Protein AF-A0A822DHU9-F1 (afdb_monomer)

pLDDT: mean 87.73, std 12.4, range [38.94, 98.44]

Foldseek 3Di:
DQCVQQVDWPQKDFQDWPPHGCPVPDPVVVVVSQVVCVVVVHIDTDIDRNVVVVVCVVVVHDDDCVPDDGGDGDPDDPPVVVDDDALDKFKWKFAADPPDPDSQWDWDADPPQAFIFTGGGHPPHSRNVTPHDGQKTFQDKPNHGGRGPGNVVVVVSRVVCVVVRIIITITHHPVNVCVCVVVVHDPDPVSSVVVVVVVVVVVVVVVVVVD

Sequence (211 aa):
SPAAAGGLKFHDIILAVNSQDVTANDYNEVKWALKAAQENNNVELLVIDKRYYDYLIEKHVLFDSTFAKTIDTPQRMPRDYKSFPKHTPRTCEIQLSSTDQSLGFDITHGDNNVGVWIQEVQPNTPASGTLLRKCDRILEINDDFVDDEPIETIKQKLKAAKSNRYLKLYVVDTAMYRYFKKNKILLKRTNIEECSFMKQKQESSKQNEEE

Radius of gyration: 19.88 Å; Cα contacts (8 Å, |Δi|>4): 292; chains: 1; bounding box: 41×55×46 Å

Secondary structure (DSSP, 8-state):
-HHHHTT--TTEEEEEETTEE-TT--HHHHHHHHHHHHHTT---EEEEEHHHHHHHHHTTPPP-GGGPPP-PPPSS--GGGT---TT--EEEEEEPPTT--S-SEEEEE-GGGBSEEEEEE-TTSTGGGSS--TTEEEEEETTEE-TTSBHHHHHHHHHHHHHTTEEEEEEEEHHHHHHHHHTT----HHHHHHHHHHHHHHHHHHHTT--

Mean predicted aligned error: 7.61 Å

Nearest PDB structures (foldseek):
  1g9o-assembly1_A  TM=8.876E-01  e=7.505E-07  Homo sapiens
  4f8k-assembly2_B  TM=8.986E-01  e=3.784E-06  Mus musculus
  2m0t-assembly1_A  TM=8.341E-01  e=1.337E-06  Homo sapiens
  4q2p-assembly1_A  TM=8.769E-01  e=3.182E-06  Homo sapiens
  1m5z-assembly1_A  TM=8.560E-01  e=1.202E-05  Rattus norvegicus

Solvent-accessible surface area (backbone atoms only — not comparable to full-atom values): 12254 Å² total; per-residue (Å²): 93,65,58,57,63,42,64,6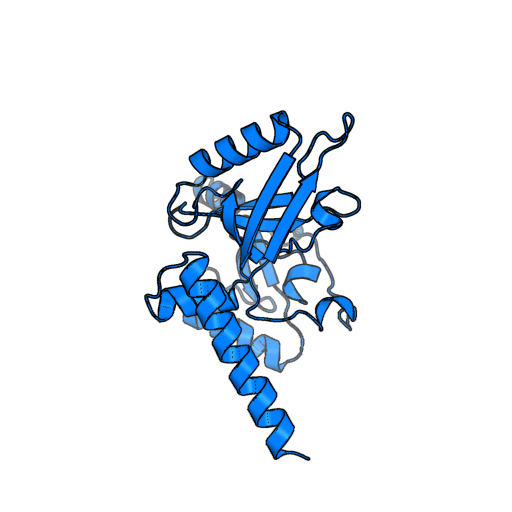3,58,88,63,49,41,65,43,20,54,70,87,40,77,39,72,87,53,53,75,66,56,50,52,48,53,54,51,57,29,52,75,70,77,53,79,48,71,45,68,40,52,44,71,61,48,53,51,32,61,77,68,72,52,80,89,64,73,87,76,59,83,87,60,82,52,69,98,65,76,60,71,82,70,71,75,66,83,77,64,55,74,45,76,26,70,32,68,53,57,100,82,59,89,67,72,27,62,44,74,38,68,33,76,95,44,32,11,40,29,30,63,39,59,38,80,98,28,56,32,50,77,38,79,62,48,62,52,22,34,44,36,22,54,70,85,39,79,36,49,82,36,45,42,69,60,53,50,50,53,53,52,52,26,57,74,69,34,43,42,39,36,37,30,33,42,56,70,38,51,49,50,32,60,75,70,72,45,70,88,45,68,69,57,50,51,53,53,41,53,54,50,54,55,55,53,59,54,54,58,68,73,76,113

Structure (mmCIF, N/CA/C/O backbone):
data_AF-A0A822DHU9-F1
#
_entry.id   AF-A0A822DHU9-F1
#
loop_
_atom_site.group_PDB
_atom_site.id
_atom_site.type_symbol
_atom_site.label_atom_id
_atom_site.label_alt_id
_atom_site.label_comp_id
_atom_site.label_asym_id
_atom_site.label_entity_id
_atom_site.label_seq_id
_atom_site.pdbx_PDB_ins_code
_atom_site.Cartn_x
_atom_site.Cartn_y
_atom_site.Cartn_z
_atom_site.occupancy
_atom_site.B_iso_or_equiv
_atom_site.auth_seq_id
_atom_site.auth_comp_id
_atom_site.auth_asym_id
_atom_site.auth_atom_id
_atom_site.pdbx_PDB_model_num
ATOM 1 N N . SER A 1 1 ? 9.060 -7.340 3.223 1.00 77.62 1 SER A N 1
ATOM 2 C CA . SER A 1 1 ? 9.644 -8.062 2.068 1.00 77.62 1 SER A CA 1
ATOM 3 C C . SER A 1 1 ? 10.812 -7.251 1.518 1.00 77.62 1 SER A C 1
ATOM 5 O O . SER A 1 1 ? 10.889 -6.078 1.874 1.00 77.62 1 SER A O 1
ATOM 7 N N . PRO A 1 2 ? 11.684 -7.818 0.663 1.00 86.00 2 PRO A N 1
ATOM 8 C CA . PRO A 1 2 ? 12.755 -7.057 0.010 1.00 86.00 2 PRO A CA 1
ATOM 9 C C . PRO A 1 2 ? 12.239 -5.809 -0.718 1.00 86.00 2 PRO A C 1
ATOM 11 O O . PRO A 1 2 ? 12.733 -4.723 -0.463 1.00 86.00 2 PRO A O 1
ATOM 14 N N . ALA A 1 3 ? 11.148 -5.925 -1.486 1.00 87.06 3 ALA A N 1
ATOM 15 C CA . ALA A 1 3 ? 10.521 -4.782 -2.161 1.00 87.06 3 ALA A CA 1
ATOM 16 C C . ALA A 1 3 ? 10.118 -3.648 -1.197 1.00 87.06 3 ALA A C 1
ATOM 18 O O . ALA A 1 3 ? 10.397 -2.483 -1.456 1.00 87.06 3 ALA A O 1
ATOM 19 N N . ALA A 1 4 ? 9.508 -3.982 -0.052 1.00 80.25 4 ALA A N 1
ATOM 20 C CA . ALA A 1 4 ? 9.144 -2.975 0.945 1.00 80.25 4 ALA A CA 1
ATOM 21 C C . ALA A 1 4 ? 10.378 -2.305 1.576 1.00 80.25 4 ALA A C 1
ATOM 23 O O . ALA A 1 4 ? 10.351 -1.099 1.797 1.00 80.25 4 ALA A O 1
ATOM 24 N N . ALA A 1 5 ? 11.448 -3.067 1.838 1.00 83.56 5 ALA A N 1
ATOM 25 C CA . ALA A 1 5 ? 12.710 -2.529 2.353 1.00 83.56 5 ALA A CA 1
ATOM 26 C C . ALA A 1 5 ? 13.449 -1.668 1.315 1.00 83.56 5 ALA A C 1
ATOM 28 O O . ALA A 1 5 ? 14.094 -0.696 1.687 1.00 83.56 5 ALA A O 1
ATOM 29 N N . GLY A 1 6 ? 13.298 -1.985 0.026 1.00 89.25 6 GLY A N 1
ATOM 30 C CA . GLY A 1 6 ? 13.788 -1.185 -1.101 1.00 89.25 6 GLY A CA 1
ATOM 31 C C . GLY A 1 6 ? 12.947 0.060 -1.380 1.00 89.25 6 GLY A C 1
ATOM 32 O O . GLY A 1 6 ? 13.207 0.772 -2.341 1.00 89.25 6 GLY A O 1
ATOM 33 N N . GLY A 1 7 ? 11.927 0.330 -0.560 1.00 88.56 7 GLY A N 1
ATOM 34 C CA . GLY A 1 7 ? 11.123 1.541 -0.660 1.00 88.56 7 GLY A CA 1
ATOM 35 C C . GLY A 1 7 ? 10.066 1.530 -1.762 1.00 88.56 7 GLY A C 1
ATOM 36 O O . GLY A 1 7 ? 9.444 2.571 -1.954 1.00 88.56 7 GLY A O 1
ATOM 37 N N . LEU A 1 8 ? 9.812 0.394 -2.428 1.00 90.44 8 LEU A N 1
ATOM 38 C CA . LEU A 1 8 ? 8.759 0.309 -3.444 1.00 90.44 8 LEU A CA 1
ATOM 39 C C . LEU A 1 8 ? 7.394 0.671 -2.845 1.00 90.44 8 LEU A C 1
ATOM 41 O O . LEU A 1 8 ? 7.002 0.210 -1.757 1.00 90.44 8 LEU A O 1
ATOM 45 N N . LYS A 1 9 ? 6.653 1.477 -3.598 1.00 88.44 9 LYS A N 1
ATOM 46 C CA . LYS A 1 9 ? 5.309 1.949 -3.283 1.00 88.44 9 LYS A CA 1
ATOM 47 C C . LYS A 1 9 ? 4.301 1.452 -4.312 1.00 88.44 9 LYS A C 1
ATOM 49 O O . LYS A 1 9 ? 4.646 0.947 -5.379 1.00 88.44 9 LYS A O 1
ATOM 54 N N . PHE A 1 10 ? 3.020 1.542 -3.960 1.00 84.31 10 PHE A N 1
ATOM 55 C CA . PHE A 1 10 ? 1.977 1.278 -4.942 1.00 84.31 10 PHE A CA 1
ATOM 56 C C . PHE A 1 10 ? 2.006 2.371 -6.008 1.00 84.31 10 PHE A C 1
ATOM 58 O O . PHE A 1 10 ? 2.207 3.539 -5.681 1.00 84.31 10 PHE A O 1
ATOM 65 N N . HIS A 1 11 ? 1.726 1.981 -7.251 1.00 86.19 11 HIS A N 1
ATOM 66 C CA . HIS A 1 11 ? 1.787 2.847 -8.433 1.00 86.19 11 HIS A CA 1
ATOM 67 C C . HIS A 1 11 ? 3.195 3.328 -8.798 1.00 86.19 11 HIS A C 1
ATOM 69 O O . HIS A 1 11 ? 3.322 4.222 -9.628 1.00 86.19 11 HIS A O 1
ATOM 75 N N . ASP A 1 12 ? 4.249 2.734 -8.243 1.00 92.88 12 ASP A N 1
ATOM 76 C CA . ASP A 1 12 ? 5.566 2.873 -8.852 1.00 92.88 12 ASP A CA 1
ATOM 77 C C . ASP A 1 12 ? 5.557 2.176 -10.222 1.00 92.88 12 ASP A C 1
ATOM 79 O O . ASP A 1 12 ? 5.095 1.039 -10.362 1.00 92.88 12 ASP A O 1
ATOM 83 N N . ILE A 1 13 ? 6.052 2.875 -11.239 1.00 93.56 13 ILE A N 1
ATOM 84 C CA . ILE A 1 13 ? 6.267 2.356 -12.587 1.00 93.56 13 ILE A CA 1
ATOM 85 C C . ILE A 1 13 ? 7.686 1.808 -12.652 1.00 93.56 13 ILE A C 1
ATOM 87 O O . ILE A 1 13 ? 8.632 2.490 -12.261 1.00 93.56 13 ILE A O 1
ATOM 91 N N . ILE A 1 14 ? 7.833 0.579 -13.145 1.00 95.56 14 ILE A N 1
ATOM 92 C CA . ILE A 1 14 ? 9.140 -0.040 -13.376 1.00 95.56 14 ILE A CA 1
ATOM 93 C C . ILE A 1 14 ? 9.639 0.434 -14.740 1.00 95.56 14 ILE A C 1
ATOM 95 O O . ILE A 1 14 ? 9.028 0.124 -15.757 1.00 95.56 14 ILE A O 1
ATOM 99 N N . LEU A 1 15 ? 10.731 1.194 -14.743 1.00 95.25 15 LEU A N 1
ATOM 100 C CA . LEU A 1 15 ? 11.400 1.663 -15.957 1.00 95.25 15 LEU A CA 1
ATOM 101 C C . LEU A 1 15 ? 12.435 0.652 -16.445 1.00 95.25 15 LEU A C 1
ATOM 103 O O . LEU A 1 15 ? 12.558 0.437 -17.643 1.00 95.25 15 LEU A O 1
ATOM 107 N N . ALA A 1 16 ? 13.154 0.008 -15.521 1.00 95.50 16 ALA A N 1
ATOM 108 C CA . ALA A 1 16 ? 14.153 -1.000 -15.855 1.00 95.50 16 ALA A CA 1
ATOM 109 C C . ALA A 1 16 ? 14.222 -2.125 -14.815 1.00 95.50 16 ALA A C 1
ATOM 111 O O . ALA A 1 16 ? 13.980 -1.901 -13.625 1.00 95.50 16 ALA A O 1
ATOM 112 N N . VAL A 1 17 ? 14.610 -3.318 -15.270 1.00 96.56 17 VAL A N 1
ATOM 113 C CA . VAL A 1 17 ? 14.933 -4.489 -14.441 1.00 96.56 17 VAL A CA 1
ATOM 114 C C . VAL A 1 17 ? 16.368 -4.909 -14.758 1.00 96.56 17 VAL A C 1
ATOM 116 O O . VAL A 1 17 ? 16.665 -5.222 -15.905 1.00 96.56 17 VAL A O 1
ATOM 119 N N . ASN A 1 18 ? 17.266 -4.910 -13.767 1.00 94.44 18 ASN A N 1
ATOM 120 C CA . ASN A 1 18 ? 18.698 -5.215 -13.936 1.00 94.44 18 ASN A CA 1
ATOM 121 C C . ASN A 1 18 ? 19.336 -4.450 -15.115 1.00 94.44 18 ASN A C 1
ATOM 123 O O . ASN A 1 18 ? 19.928 -5.044 -16.015 1.00 94.44 18 ASN A O 1
ATOM 127 N N . SER A 1 19 ? 19.157 -3.125 -15.125 1.00 91.19 19 SER A N 1
ATOM 128 C CA . SER A 1 19 ? 19.622 -2.197 -16.174 1.00 91.19 19 SER A CA 1
ATOM 129 C C . SER A 1 19 ? 18.998 -2.372 -17.568 1.00 91.19 19 SER A C 1
ATOM 131 O O . SER A 1 19 ? 19.316 -1.598 -18.469 1.00 91.19 19 SER A O 1
ATOM 133 N N . GLN A 1 20 ? 18.096 -3.334 -17.767 1.00 93.62 20 GLN A N 1
ATOM 134 C CA . GLN A 1 20 ? 17.352 -3.483 -19.014 1.00 93.62 20 GLN A CA 1
ATOM 135 C C . GLN A 1 20 ? 16.082 -2.634 -18.968 1.00 93.62 20 GLN A C 1
ATOM 137 O O . GLN A 1 20 ? 15.253 -2.835 -18.081 1.00 93.62 20 GLN A O 1
ATOM 142 N N . ASP A 1 21 ? 15.930 -1.705 -19.918 1.00 93.75 21 ASP A N 1
ATOM 143 C CA . ASP A 1 21 ? 14.702 -0.919 -20.075 1.00 93.75 21 ASP A CA 1
ATOM 144 C C . ASP A 1 21 ? 13.509 -1.843 -20.342 1.00 93.75 21 ASP A C 1
ATOM 146 O O . ASP A 1 21 ? 13.593 -2.751 -21.172 1.00 93.75 21 ASP A O 1
ATOM 150 N N . VAL A 1 22 ? 12.417 -1.610 -19.614 1.00 95.62 22 VAL A N 1
ATOM 151 C CA . VAL A 1 22 ? 11.165 -2.359 -19.751 1.00 95.62 22 VAL A CA 1
ATOM 152 C C . VAL A 1 22 ? 9.956 -1.462 -20.016 1.00 95.62 22 VAL A C 1
ATOM 154 O O . VAL A 1 22 ? 8.813 -1.886 -19.855 1.00 95.62 22 VAL A O 1
ATOM 157 N N . THR A 1 23 ? 10.174 -0.209 -20.419 1.00 91.25 23 THR A N 1
ATOM 158 C CA . THR A 1 23 ? 9.094 0.781 -20.570 1.00 91.25 23 THR A CA 1
ATOM 159 C C . THR A 1 23 ? 8.138 0.459 -21.717 1.00 91.25 23 THR A C 1
ATOM 161 O O . THR A 1 23 ? 6.966 0.829 -21.663 1.00 91.25 23 THR A O 1
ATOM 164 N N . ALA A 1 24 ? 8.623 -0.252 -22.736 1.00 92.50 24 ALA A N 1
ATOM 165 C CA . ALA A 1 24 ? 7.831 -0.705 -23.877 1.00 92.50 24 ALA A CA 1
ATOM 166 C C . ALA A 1 24 ? 7.209 -2.100 -23.678 1.00 92.50 24 ALA A C 1
ATOM 168 O O . ALA A 1 24 ? 6.450 -2.551 -24.536 1.00 92.50 24 ALA A O 1
ATOM 169 N N . ASN A 1 25 ? 7.542 -2.792 -22.585 1.00 95.94 25 ASN A N 1
ATOM 170 C CA . ASN A 1 25 ? 7.117 -4.164 -22.352 1.00 95.94 25 ASN A CA 1
ATOM 171 C C . ASN A 1 25 ? 5.697 -4.255 -21.797 1.00 95.94 25 ASN A C 1
ATOM 173 O O . ASN A 1 25 ? 5.231 -3.398 -21.043 1.00 95.94 25 ASN A O 1
ATOM 177 N N . ASP A 1 26 ? 5.024 -5.357 -22.118 1.00 95.56 26 ASP A N 1
ATOM 178 C CA . ASP A 1 26 ? 3.741 -5.673 -21.505 1.00 95.56 26 ASP A CA 1
ATOM 179 C C . ASP A 1 26 ? 3.896 -6.268 -20.091 1.00 95.56 26 ASP A C 1
ATOM 181 O O . ASP A 1 26 ? 4.986 -6.587 -19.603 1.00 95.56 26 ASP A O 1
ATOM 185 N N . TYR A 1 27 ? 2.766 -6.446 -19.403 1.00 92.31 27 TYR A N 1
ATOM 186 C CA . TYR A 1 27 ? 2.745 -6.998 -18.048 1.00 92.31 27 TYR A CA 1
ATOM 187 C C . TYR A 1 27 ? 3.447 -8.363 -17.925 1.00 92.31 27 TYR A C 1
ATOM 189 O O . TYR A 1 27 ? 4.097 -8.638 -16.911 1.00 92.31 27 TYR A O 1
ATOM 197 N N . ASN A 1 28 ? 3.283 -9.251 -18.908 1.00 95.06 28 ASN A N 1
ATOM 198 C CA . ASN A 1 28 ? 3.839 -10.601 -18.856 1.00 95.06 28 ASN A CA 1
ATOM 199 C C . ASN A 1 28 ? 5.346 -10.584 -19.088 1.00 95.06 28 ASN A C 1
ATOM 201 O O . ASN A 1 28 ? 6.067 -11.286 -18.381 1.00 95.06 28 ASN A O 1
ATOM 205 N N . GLU A 1 29 ? 5.812 -9.757 -20.015 1.00 96.12 29 GLU A N 1
ATOM 206 C CA . GLU A 1 29 ? 7.230 -9.571 -20.302 1.00 96.12 29 GLU A CA 1
ATOM 207 C C . GLU A 1 29 ? 7.973 -9.001 -19.087 1.00 96.12 29 GLU A C 1
ATOM 209 O O . GLU A 1 29 ? 8.956 -9.595 -18.640 1.00 96.12 29 GLU A O 1
ATOM 214 N N . VAL A 1 30 ? 7.448 -7.941 -18.456 1.00 96.31 30 VAL A N 1
ATOM 215 C CA . VAL A 1 30 ? 8.019 -7.388 -17.209 1.00 96.31 30 VAL A CA 1
ATOM 216 C C . VAL A 1 30 ? 8.030 -8.447 -16.104 1.00 96.31 30 VAL A C 1
ATOM 218 O O . VAL A 1 30 ? 9.018 -8.625 -15.389 1.00 96.31 30 VAL A O 1
ATOM 221 N N . LYS A 1 31 ? 6.938 -9.204 -15.961 1.00 94.81 31 LYS A N 1
ATOM 222 C CA . LYS A 1 31 ? 6.837 -10.279 -14.968 1.00 94.81 31 LYS A CA 1
ATOM 223 C C . LYS A 1 31 ? 7.851 -11.396 -15.215 1.00 94.81 31 LYS A C 1
ATOM 225 O O . LYS A 1 31 ? 8.337 -11.983 -14.247 1.00 94.81 31 LYS A O 1
ATOM 230 N N . TRP A 1 32 ? 8.152 -11.724 -16.467 1.00 94.06 32 TRP A N 1
ATOM 231 C CA . TRP A 1 32 ? 9.199 -12.684 -16.807 1.00 94.06 32 TRP A CA 1
ATOM 232 C C . TRP A 1 32 ? 10.592 -12.134 -16.517 1.00 94.06 32 TRP A C 1
ATOM 234 O O . TRP A 1 32 ? 11.370 -12.844 -15.886 1.00 94.06 32 TRP A O 1
ATOM 244 N N . ALA A 1 33 ? 10.874 -10.873 -16.856 1.00 94.88 33 ALA A N 1
ATOM 245 C CA . ALA A 1 33 ? 12.140 -10.223 -16.517 1.00 94.88 33 ALA A CA 1
ATOM 246 C C . ALA A 1 33 ? 12.403 -10.247 -15.000 1.00 94.88 33 ALA A C 1
ATOM 248 O O . ALA A 1 33 ? 13.481 -10.637 -14.557 1.00 94.88 33 ALA A O 1
ATOM 249 N N . LEU A 1 34 ? 11.385 -9.944 -14.187 1.00 94.69 34 LEU A N 1
ATOM 250 C CA . LEU A 1 34 ? 11.469 -10.024 -12.724 1.00 94.69 34 LEU A CA 1
ATOM 251 C C . LEU A 1 34 ? 11.746 -11.445 -12.215 1.00 94.69 34 LEU A C 1
ATOM 253 O O . LEU A 1 34 ? 12.508 -11.620 -11.265 1.00 94.69 34 LEU A O 1
ATOM 257 N N . LYS A 1 35 ? 11.137 -12.466 -12.831 1.00 93.06 35 LYS A N 1
ATOM 258 C CA . LYS A 1 35 ? 11.397 -13.869 -12.476 1.00 93.06 35 LYS A CA 1
ATOM 259 C C . LYS A 1 35 ? 12.828 -14.281 -12.816 1.00 93.06 35 LYS A C 1
ATOM 261 O O . LYS A 1 35 ? 13.489 -14.867 -11.968 1.00 93.06 35 LYS A O 1
ATOM 266 N N . ALA A 1 36 ? 13.309 -13.936 -14.007 1.00 91.69 36 ALA A N 1
ATOM 267 C CA . ALA A 1 36 ? 14.680 -14.223 -14.422 1.00 91.69 36 ALA A CA 1
ATOM 268 C C . ALA A 1 36 ? 15.706 -13.501 -13.528 1.00 91.69 36 ALA A C 1
ATOM 270 O O . ALA A 1 36 ? 16.700 -14.089 -13.110 1.00 91.69 36 ALA A O 1
ATOM 271 N N . ALA A 1 37 ? 15.444 -12.244 -13.154 1.00 91.62 37 ALA A N 1
ATOM 272 C CA . ALA A 1 37 ? 16.272 -11.511 -12.196 1.00 91.62 37 ALA A CA 1
ATOM 273 C C . ALA A 1 37 ? 16.306 -1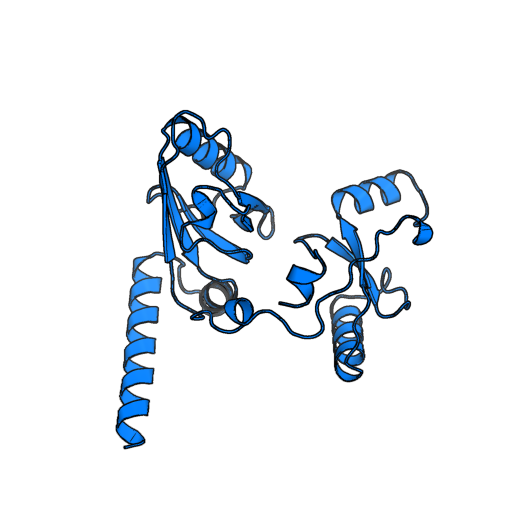2.206 -10.822 1.00 91.62 37 ALA A C 1
ATOM 275 O O . ALA A 1 37 ? 17.365 -12.340 -10.208 1.00 91.62 37 ALA A O 1
ATOM 276 N N . GLN A 1 38 ? 15.160 -12.712 -10.359 1.00 88.38 38 GLN A N 1
ATOM 277 C CA . GLN A 1 38 ? 15.062 -13.432 -9.091 1.00 88.38 38 GLN A CA 1
ATOM 278 C C . GLN A 1 38 ? 15.910 -14.715 -9.069 1.00 88.38 38 GLN A C 1
ATOM 280 O O . GLN A 1 38 ? 16.505 -15.019 -8.035 1.00 88.38 38 GLN A O 1
ATOM 285 N N . GLU A 1 39 ? 15.999 -15.448 -10.182 1.00 88.19 39 GLU A N 1
ATOM 286 C CA . GLU A 1 39 ? 16.835 -16.656 -10.302 1.00 88.19 39 GLU A CA 1
ATOM 287 C C . GLU A 1 39 ? 18.330 -16.356 -10.105 1.00 88.19 39 GLU A C 1
ATOM 289 O O . GLU A 1 39 ? 19.058 -17.170 -9.539 1.00 88.19 39 GLU A O 1
ATOM 294 N N . ASN A 1 40 ? 18.769 -15.146 -10.462 1.00 83.75 40 ASN A N 1
ATOM 295 C CA . ASN A 1 40 ? 20.143 -14.678 -10.270 1.00 83.75 40 ASN A CA 1
ATOM 296 C C . ASN A 1 40 ? 20.425 -14.146 -8.849 1.00 83.75 40 ASN A C 1
ATOM 298 O O . ASN A 1 40 ? 21.501 -13.607 -8.598 1.00 83.75 40 ASN A O 1
ATOM 302 N N . ASN A 1 41 ? 19.476 -14.284 -7.911 1.00 83.38 41 ASN A N 1
ATOM 303 C CA . ASN A 1 41 ? 19.540 -13.787 -6.526 1.00 83.38 41 ASN A CA 1
ATOM 304 C C . ASN A 1 41 ? 19.801 -12.276 -6.377 1.00 83.38 41 ASN A C 1
ATOM 306 O O . ASN A 1 41 ? 20.076 -11.812 -5.270 1.00 83.38 41 ASN A O 1
ATOM 310 N N . ASN A 1 42 ? 19.682 -11.501 -7.455 1.00 85.62 42 ASN A N 1
ATOM 311 C CA . ASN A 1 42 ? 19.822 -10.053 -7.431 1.00 85.62 42 ASN A CA 1
ATOM 312 C C . ASN A 1 42 ? 18.777 -9.406 -8.343 1.00 85.62 42 ASN A C 1
ATOM 314 O O . ASN A 1 42 ? 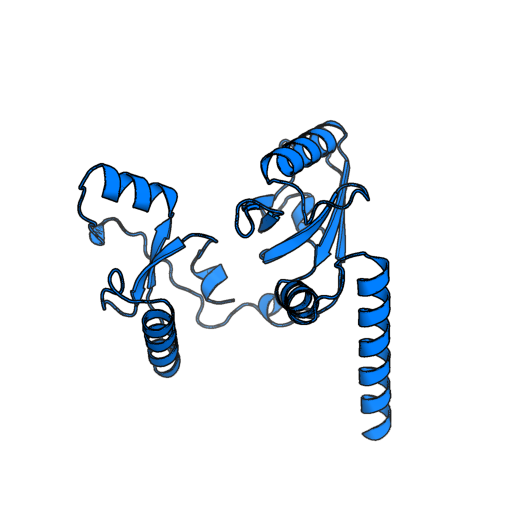18.696 -9.715 -9.533 1.00 85.62 42 ASN A O 1
ATOM 318 N N . VAL A 1 43 ? 17.985 -8.504 -7.766 1.00 92.94 43 VAL A N 1
ATOM 319 C CA . VAL A 1 43 ? 16.948 -7.756 -8.476 1.00 92.94 43 VAL A CA 1
ATOM 320 C C . VAL A 1 43 ? 17.185 -6.276 -8.227 1.00 92.94 43 VAL A C 1
ATOM 322 O O . VAL A 1 43 ? 16.949 -5.780 -7.127 1.00 92.94 43 VAL A O 1
ATOM 325 N N . GLU A 1 44 ? 17.627 -5.584 -9.265 1.00 94.31 44 GLU A N 1
ATOM 326 C CA . GLU A 1 44 ? 17.735 -4.135 -9.325 1.00 94.31 44 GLU A CA 1
ATOM 327 C C . GLU A 1 44 ? 16.559 -3.588 -10.132 1.00 94.31 44 GLU A C 1
ATOM 329 O O . GLU A 1 44 ? 16.271 -4.067 -11.231 1.00 94.31 44 GLU A O 1
ATOM 334 N N . LEU A 1 45 ? 15.868 -2.590 -9.583 1.00 96.25 45 LEU A N 1
ATOM 335 C CA . LEU A 1 45 ? 14.736 -1.942 -10.237 1.00 96.25 45 LEU A CA 1
ATOM 336 C C . LEU A 1 45 ? 14.986 -0.444 -10.316 1.00 96.25 45 LEU A C 1
ATOM 338 O O . LEU A 1 45 ? 15.196 0.200 -9.288 1.00 96.25 45 LEU A O 1
ATOM 342 N N . LEU A 1 46 ? 14.875 0.114 -11.519 1.00 95.88 46 LEU A N 1
ATOM 343 C CA . LEU A 1 46 ? 14.685 1.549 -11.685 1.00 95.88 46 LEU A CA 1
ATOM 344 C C . LEU A 1 46 ? 13.184 1.817 -11.680 1.00 95.88 46 LEU A C 1
ATOM 346 O O . LEU A 1 46 ? 12.464 1.313 -12.544 1.00 95.88 46 LEU A O 1
ATOM 350 N N . VAL A 1 47 ? 12.714 2.590 -10.705 1.00 95.69 47 VAL A N 1
ATOM 351 C CA . VAL A 1 47 ? 11.289 2.884 -10.529 1.00 95.69 47 VAL A CA 1
ATOM 352 C C . VAL A 1 47 ? 11.022 4.377 -10.406 1.00 95.69 47 VAL A C 1
ATOM 354 O O . VAL A 1 47 ? 11.895 5.149 -10.010 1.00 95.69 47 VAL A O 1
ATOM 357 N N . ILE A 1 48 ? 9.796 4.781 -10.722 1.00 94.31 48 ILE A N 1
ATOM 358 C CA . ILE A 1 48 ? 9.333 6.167 -10.636 1.00 94.31 48 ILE A CA 1
ATOM 359 C C . ILE A 1 48 ? 7.869 6.220 -10.176 1.00 94.31 48 ILE A C 1
ATOM 361 O O . ILE A 1 48 ? 7.058 5.403 -10.605 1.00 94.31 48 ILE A O 1
ATOM 365 N N . ASP A 1 49 ? 7.507 7.183 -9.318 1.00 91.56 49 ASP A N 1
ATOM 366 C CA . ASP A 1 49 ? 6.101 7.422 -8.938 1.00 91.56 49 ASP A CA 1
ATOM 367 C C . ASP A 1 49 ? 5.282 7.743 -10.197 1.00 91.56 49 ASP A C 1
ATOM 369 O O . ASP A 1 49 ? 5.665 8.611 -10.987 1.00 91.56 49 ASP A O 1
ATOM 373 N N . LYS A 1 50 ? 4.137 7.072 -10.380 1.00 90.44 50 LYS A N 1
ATOM 374 C CA . LYS A 1 50 ? 3.290 7.247 -11.568 1.00 90.44 50 LYS A CA 1
ATOM 375 C C . LYS A 1 50 ? 2.916 8.701 -11.856 1.00 90.44 50 LYS A C 1
ATOM 377 O O . LYS A 1 50 ? 2.904 9.086 -13.016 1.00 90.44 50 LYS A O 1
ATOM 382 N N . ARG A 1 51 ? 2.599 9.522 -10.852 1.00 89.31 51 ARG A N 1
ATOM 383 C CA . ARG A 1 51 ? 2.196 10.920 -11.104 1.00 89.31 51 ARG A CA 1
ATOM 384 C C . ARG A 1 51 ? 3.364 11.722 -11.654 1.00 89.31 51 ARG A C 1
ATOM 386 O O . ARG A 1 51 ? 3.170 12.567 -12.521 1.00 89.31 51 ARG A O 1
ATOM 393 N N . TYR A 1 52 ? 4.567 11.457 -11.150 1.00 91.38 52 TYR A N 1
ATOM 394 C CA . TYR A 1 52 ? 5.765 12.095 -11.677 1.00 91.38 52 TYR A CA 1
ATOM 395 C C . TYR A 1 52 ? 6.104 11.581 -13.080 1.00 91.38 52 TYR A C 1
ATOM 397 O O . TYR A 1 52 ? 6.424 12.380 -13.953 1.00 91.38 52 TYR A O 1
ATOM 405 N N . TYR A 1 53 ? 5.940 10.281 -13.327 1.00 92.56 53 TYR A N 1
ATOM 406 C CA . TYR A 1 53 ? 6.051 9.703 -14.666 1.00 92.56 53 TYR A CA 1
ATOM 407 C C . TYR A 1 53 ? 5.090 10.365 -15.662 1.00 92.56 53 TYR A C 1
ATOM 409 O O . TYR A 1 53 ? 5.536 10.862 -16.693 1.00 92.56 53 TYR A O 1
ATOM 417 N N . ASP A 1 54 ? 3.798 10.438 -15.326 1.00 91.50 54 ASP A N 1
ATOM 418 C CA . ASP A 1 54 ? 2.769 11.061 -16.165 1.00 91.50 54 ASP A CA 1
ATOM 419 C C . ASP A 1 54 ? 3.147 12.520 -16.500 1.00 91.50 54 ASP A C 1
ATOM 421 O O . ASP A 1 54 ? 3.063 12.933 -17.656 1.00 91.50 54 ASP A O 1
ATOM 425 N N . TYR A 1 55 ? 3.636 13.281 -15.510 1.00 92.94 55 TYR A N 1
ATOM 426 C CA . TYR A 1 55 ? 4.121 14.652 -15.701 1.00 92.94 55 TYR A CA 1
ATOM 427 C C . TYR A 1 55 ? 5.300 14.736 -16.684 1.00 92.94 55 TYR A C 1
ATOM 429 O O . TYR A 1 55 ? 5.299 15.591 -17.569 1.00 92.94 55 TYR A O 1
ATOM 437 N N . LEU A 1 56 ? 6.308 13.867 -16.553 1.00 91.94 56 LEU A N 1
ATOM 438 C CA . LEU A 1 56 ? 7.477 13.880 -17.442 1.00 91.94 56 LEU A CA 1
ATOM 439 C C . LEU A 1 56 ? 7.093 13.548 -18.886 1.00 91.94 56 LEU A C 1
ATOM 441 O O . LEU A 1 56 ? 7.553 14.227 -19.806 1.00 91.94 56 LEU A O 1
ATOM 445 N N . ILE A 1 57 ? 6.207 12.565 -19.076 1.00 92.44 57 ILE A N 1
ATOM 446 C CA . ILE A 1 57 ? 5.670 12.206 -20.393 1.00 92.44 57 ILE A CA 1
ATOM 447 C C . ILE A 1 57 ? 4.906 13.383 -21.008 1.00 92.44 57 ILE A C 1
ATOM 449 O O . ILE A 1 57 ? 5.164 13.734 -22.158 1.00 92.44 57 ILE A O 1
ATOM 453 N N . GLU A 1 58 ? 4.024 14.038 -20.245 1.00 95.00 58 GLU A N 1
ATOM 454 C CA . GLU A 1 58 ? 3.269 15.214 -20.706 1.00 95.00 58 GLU A CA 1
ATOM 455 C C . GLU A 1 58 ? 4.194 16.368 -21.124 1.00 95.00 58 GLU A C 1
ATOM 457 O O . GLU A 1 58 ? 3.918 17.085 -22.085 1.00 95.00 58 GLU A O 1
ATOM 462 N N . LYS A 1 59 ? 5.310 16.558 -20.411 1.00 94.94 59 LYS A N 1
ATOM 463 C CA . LYS A 1 59 ? 6.292 17.613 -20.701 1.00 94.94 59 LYS A CA 1
ATOM 464 C C . LYS A 1 59 ? 7.366 17.206 -21.709 1.00 94.94 59 LYS A C 1
ATOM 466 O O . LYS A 1 59 ? 8.248 18.018 -21.978 1.00 94.94 59 LYS A O 1
ATOM 471 N N . HIS A 1 60 ? 7.299 15.998 -22.272 1.00 93.31 60 HIS A N 1
ATOM 472 C CA . HIS A 1 60 ? 8.320 15.445 -23.169 1.00 93.31 60 HIS A CA 1
ATOM 473 C C . HIS A 1 60 ? 9.743 15.499 -22.579 1.00 93.31 60 HIS A C 1
ATOM 475 O O . HIS A 1 60 ? 10.721 15.724 -23.293 1.00 93.31 60 HIS A O 1
ATOM 481 N N . VAL A 1 61 ? 9.865 15.311 -21.263 1.00 91.56 61 VAL A N 1
ATOM 482 C CA . VAL A 1 61 ? 11.152 15.286 -20.560 1.00 91.56 61 VAL A CA 1
ATOM 483 C C . VAL A 1 61 ? 11.676 13.854 -20.541 1.00 91.56 61 VAL A C 1
ATOM 485 O O . VAL A 1 61 ? 10.967 12.933 -20.139 1.00 91.56 61 VAL A O 1
ATOM 488 N N . LEU A 1 62 ? 12.924 13.667 -20.973 1.00 86.50 62 LEU A N 1
ATOM 489 C CA . LEU A 1 62 ? 13.585 12.364 -20.941 1.00 86.50 62 LEU A CA 1
ATOM 490 C C . LEU A 1 62 ? 13.925 11.950 -19.506 1.00 86.50 62 LEU A C 1
ATOM 492 O O . LEU A 1 62 ? 14.261 12.783 -18.662 1.00 86.50 62 LEU A O 1
ATOM 496 N N . PHE A 1 63 ? 13.879 10.645 -19.248 1.00 84.06 63 PHE A N 1
ATOM 497 C CA . PHE A 1 63 ? 14.311 10.076 -17.978 1.00 84.06 63 PHE A CA 1
ATOM 498 C C . PHE A 1 63 ? 15.836 10.072 -17.906 1.00 84.06 63 PHE A C 1
ATOM 500 O O . PHE A 1 63 ? 16.501 9.519 -18.779 1.00 84.06 63 PHE A O 1
ATOM 507 N N . ASP A 1 64 ? 16.383 10.647 -16.841 1.00 85.12 64 ASP A N 1
ATOM 508 C CA . ASP A 1 64 ? 17.802 10.550 -16.526 1.00 85.12 64 ASP A CA 1
ATOM 509 C C . ASP A 1 64 ? 17.956 9.791 -15.205 1.00 85.12 64 ASP A C 1
ATOM 511 O O . ASP A 1 64 ? 17.638 10.291 -14.121 1.00 85.12 64 ASP A O 1
ATOM 515 N N . SER A 1 65 ? 18.406 8.539 -15.312 1.00 86.56 65 SER A N 1
ATOM 516 C CA . SER A 1 65 ? 18.571 7.636 -14.173 1.00 86.56 65 SER A CA 1
ATOM 517 C C . SER A 1 65 ? 19.651 8.101 -13.197 1.00 86.56 65 SER A C 1
ATOM 519 O O . SER A 1 65 ? 19.687 7.610 -12.074 1.00 86.56 65 SER A O 1
ATOM 521 N N . THR A 1 66 ? 20.512 9.054 -13.571 1.00 89.19 66 THR A N 1
ATOM 522 C CA . THR A 1 66 ? 21.548 9.587 -12.672 1.00 89.19 66 THR A CA 1
ATOM 523 C C . THR A 1 66 ? 20.969 10.381 -11.500 1.00 89.19 66 THR A C 1
ATOM 525 O O . THR A 1 66 ? 21.616 10.495 -10.461 1.00 89.19 66 THR A O 1
ATOM 528 N N . PHE A 1 67 ? 19.727 10.865 -11.613 1.00 87.88 67 PHE A N 1
ATOM 529 C CA . PHE A 1 67 ? 19.005 11.496 -10.505 1.00 87.88 67 PHE A CA 1
ATOM 530 C C . PHE A 1 67 ? 18.332 10.491 -9.563 1.00 87.88 67 PHE A C 1
ATOM 532 O O . PHE A 1 67 ? 17.772 10.890 -8.537 1.00 87.88 67 PHE A O 1
ATOM 539 N N . ALA A 1 68 ? 18.342 9.196 -9.894 1.00 91.31 68 ALA A N 1
ATOM 540 C CA . ALA A 1 68 ? 17.714 8.183 -9.064 1.00 91.31 68 ALA A CA 1
ATOM 541 C C . ALA A 1 68 ? 18.485 7.998 -7.752 1.00 91.31 68 ALA A C 1
ATOM 543 O O . ALA A 1 68 ? 19.710 7.889 -7.716 1.00 91.31 68 ALA A O 1
ATOM 544 N N . LYS A 1 69 ? 17.742 7.921 -6.647 1.00 93.69 69 LYS A N 1
ATOM 545 C CA . LYS A 1 69 ? 18.300 7.538 -5.353 1.00 93.69 69 LYS A CA 1
ATOM 546 C C . LYS A 1 69 ? 18.377 6.015 -5.265 1.00 93.69 69 LYS A C 1
ATOM 548 O O . LYS A 1 69 ? 17.341 5.355 -5.288 1.00 93.69 69 LYS A O 1
ATOM 553 N N . THR A 1 70 ? 19.573 5.479 -5.053 1.00 94.19 70 THR A N 1
ATOM 554 C CA . THR A 1 70 ? 19.772 4.049 -4.785 1.00 94.19 70 THR A CA 1
ATOM 555 C C . THR A 1 70 ? 19.376 3.693 -3.351 1.00 94.19 70 THR A C 1
ATOM 557 O O . THR A 1 70 ? 19.702 4.416 -2.403 1.00 94.19 70 THR A O 1
ATOM 560 N N . ILE A 1 71 ? 18.655 2.580 -3.185 1.00 93.88 71 ILE A N 1
ATOM 561 C CA . ILE A 1 71 ? 18.275 2.019 -1.883 1.00 93.88 71 ILE A CA 1
ATOM 562 C C . ILE A 1 71 ? 18.655 0.541 -1.865 1.00 93.88 71 ILE A C 1
ATOM 564 O O . ILE A 1 71 ? 18.036 -0.272 -2.550 1.00 93.88 71 ILE A O 1
ATOM 568 N N . ASP A 1 72 ? 19.627 0.191 -1.028 1.00 92.69 72 ASP A N 1
ATOM 569 C CA . ASP A 1 72 ? 20.041 -1.196 -0.848 1.00 92.69 72 ASP A CA 1
ATOM 570 C C . ASP A 1 72 ? 19.138 -1.915 0.155 1.00 92.69 72 ASP A C 1
ATOM 572 O O . ASP A 1 72 ? 18.921 -1.466 1.286 1.00 92.69 72 ASP A O 1
ATOM 576 N N . THR A 1 73 ? 18.614 -3.070 -0.251 1.00 89.44 73 THR A N 1
ATOM 577 C CA . THR A 1 73 ? 17.848 -3.932 0.655 1.00 89.44 73 THR A CA 1
ATOM 578 C C . THR A 1 73 ? 18.787 -4.726 1.572 1.00 89.44 73 THR A C 1
ATOM 580 O O . THR A 1 73 ? 19.894 -5.087 1.169 1.00 89.44 73 THR A O 1
ATOM 583 N N . PRO A 1 74 ? 18.381 -5.045 2.815 1.00 86.25 74 PRO A N 1
ATOM 584 C CA . PRO A 1 74 ? 19.221 -5.837 3.707 1.00 86.25 74 PRO A CA 1
ATOM 585 C C . PRO A 1 74 ? 19.386 -7.270 3.178 1.00 86.25 74 PRO A C 1
ATOM 587 O O . PRO A 1 74 ? 18.400 -7.911 2.812 1.00 86.25 74 PRO A O 1
ATOM 590 N N . GLN A 1 75 ? 20.606 -7.825 3.249 1.00 83.06 75 GLN A N 1
ATOM 591 C CA . GLN A 1 75 ? 20.896 -9.215 2.837 1.00 83.06 75 GLN A CA 1
ATOM 592 C C . GLN A 1 75 ? 19.990 -10.254 3.517 1.00 83.06 75 GLN A C 1
ATOM 594 O O . GLN A 1 75 ? 19.697 -11.313 2.962 1.00 83.06 75 GLN A O 1
ATOM 599 N N . ARG A 1 76 ? 19.550 -9.973 4.750 1.00 82.88 76 ARG A N 1
ATOM 600 C CA . ARG A 1 76 ? 18.575 -10.785 5.479 1.00 82.88 76 ARG A CA 1
ATOM 601 C C . ARG A 1 76 ? 17.471 -9.885 6.005 1.00 82.88 76 ARG A C 1
ATOM 603 O O . ARG A 1 76 ? 17.726 -8.980 6.793 1.00 82.88 76 ARG A O 1
ATOM 610 N N . MET A 1 77 ? 16.234 -10.182 5.615 1.00 80.69 77 MET A N 1
ATOM 611 C CA . MET A 1 77 ? 15.067 -9.506 6.179 1.00 80.69 77 MET A CA 1
ATOM 612 C C . MET A 1 77 ? 14.990 -9.759 7.696 1.00 80.69 77 MET A C 1
ATOM 614 O O . MET A 1 77 ? 15.143 -10.918 8.107 1.00 80.69 77 MET A O 1
ATOM 618 N N . PRO A 1 78 ? 14.714 -8.727 8.519 1.00 67.06 78 PRO A N 1
ATOM 619 C CA 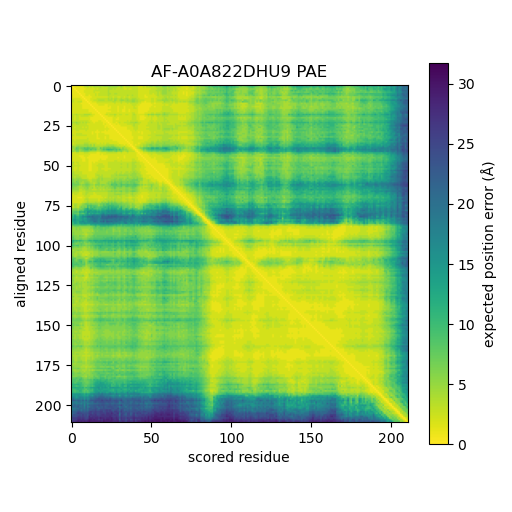. PRO A 1 78 ? 14.473 -8.899 9.950 1.00 67.06 78 PRO A CA 1
ATOM 620 C C . PRO A 1 78 ? 13.402 -9.964 10.222 1.00 67.06 78 PRO A C 1
ATOM 622 O O . PRO A 1 78 ? 12.494 -10.154 9.407 1.00 67.06 78 PRO A O 1
ATOM 625 N N . ARG A 1 79 ? 13.512 -10.680 11.351 1.00 62.31 79 ARG A N 1
ATOM 626 C CA . ARG A 1 79 ? 12.606 -11.800 11.693 1.00 62.31 79 ARG A CA 1
ATOM 627 C C . ARG A 1 79 ? 11.143 -11.374 11.689 1.00 62.31 79 ARG A C 1
ATOM 629 O O . ARG A 1 79 ? 10.303 -12.127 11.203 1.00 62.31 79 ARG A O 1
ATOM 636 N N . ASP A 1 80 ? 10.888 -10.143 12.107 1.00 55.69 80 ASP A N 1
ATOM 637 C CA . ASP A 1 80 ? 9.561 -9.541 12.166 1.00 55.69 80 ASP A CA 1
ATOM 638 C C . ASP A 1 80 ? 8.885 -9.509 10.790 1.00 55.69 80 ASP A C 1
ATOM 640 O O . ASP A 1 80 ? 7.669 -9.555 10.716 1.00 55.69 80 ASP A O 1
ATOM 644 N N . TYR A 1 81 ? 9.640 -9.545 9.681 1.00 53.94 81 TYR A N 1
ATOM 645 C CA . TYR A 1 81 ? 9.078 -9.634 8.328 1.00 53.94 81 TYR A CA 1
ATOM 646 C C . TYR A 1 81 ? 8.654 -11.049 7.895 1.00 53.94 81 TYR A C 1
ATOM 648 O O . TYR A 1 81 ? 8.018 -11.184 6.846 1.00 53.94 81 TYR A O 1
ATOM 656 N N . LYS A 1 82 ? 9.048 -12.103 8.625 1.00 51.72 82 LYS A N 1
ATOM 657 C CA . LYS A 1 82 ? 8.850 -13.512 8.230 1.00 51.72 82 LYS A CA 1
ATOM 658 C C . LYS A 1 82 ? 7.645 -14.181 8.894 1.00 51.72 82 LYS A C 1
ATOM 660 O O . LYS A 1 82 ? 7.075 -15.080 8.283 1.00 51.72 82 LYS A O 1
ATOM 665 N N . SER A 1 83 ? 7.236 -13.762 10.092 1.00 54.84 83 SER A N 1
ATOM 666 C CA . SER A 1 83 ? 6.123 -14.380 10.826 1.00 54.84 83 SER A CA 1
ATOM 667 C C . SER A 1 83 ? 4.895 -13.474 10.849 1.00 54.84 83 SER A C 1
ATOM 669 O O . SER A 1 83 ? 4.612 -12.801 11.839 1.00 54.84 83 SER A O 1
ATOM 671 N N . PHE A 1 84 ? 4.136 -13.472 9.757 1.00 58.50 84 PHE A N 1
ATOM 672 C CA . PHE A 1 84 ? 2.806 -12.875 9.764 1.00 58.50 84 PHE A CA 1
ATOM 673 C C . PHE A 1 84 ? 1.767 -13.950 9.470 1.00 58.50 84 PHE A C 1
ATOM 675 O O . PHE A 1 84 ? 1.868 -14.593 8.419 1.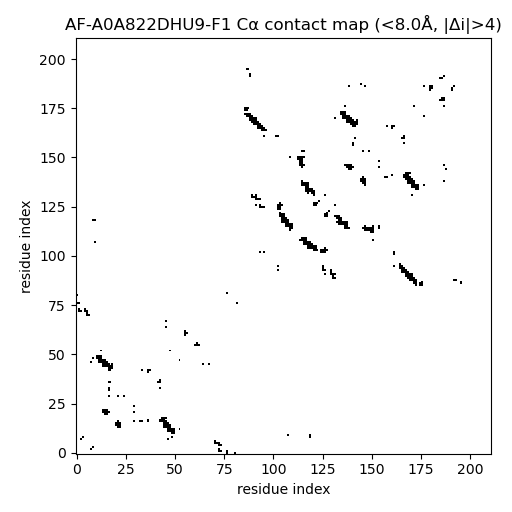00 58.50 84 PHE A O 1
ATOM 682 N N . PRO A 1 85 ? 0.767 -14.135 10.352 1.00 59.28 85 PRO A N 1
ATOM 683 C CA . PRO A 1 85 ? -0.395 -14.948 10.036 1.00 59.28 85 PRO A CA 1
ATOM 684 C C . PRO A 1 85 ? -1.021 -14.396 8.757 1.00 59.28 85 PRO A C 1
ATOM 686 O O . PRO A 1 85 ? -1.465 -13.244 8.713 1.00 59.28 85 PRO A O 1
ATOM 689 N N . LYS A 1 86 ? -0.964 -15.189 7.688 1.00 67.56 86 LYS A N 1
ATOM 690 C CA . LYS A 1 86 ? -1.664 -14.897 6.438 1.00 67.56 86 LYS A CA 1
ATOM 691 C C . LYS A 1 86 ? -3.118 -15.310 6.625 1.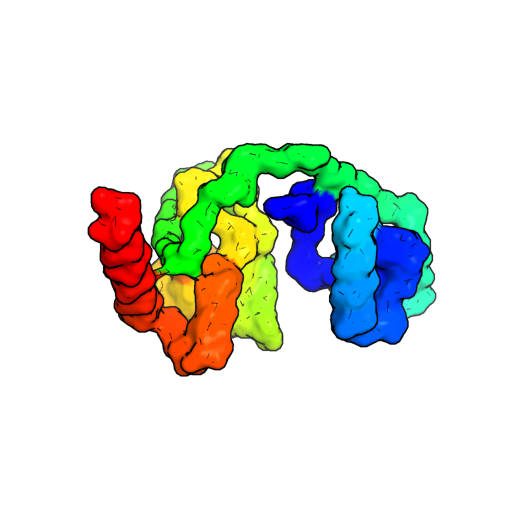00 67.56 86 LYS A C 1
ATOM 693 O O . LYS A 1 86 ? -3.384 -16.318 7.270 1.00 67.56 86 LYS A O 1
ATOM 698 N N . HIS A 1 87 ? -4.040 -14.588 6.001 1.00 66.56 87 HIS A N 1
ATOM 699 C CA . HIS A 1 87 ? -5.469 -14.910 5.975 1.00 66.56 87 HIS A CA 1
ATOM 700 C C . HIS A 1 87 ? -6.219 -14.724 7.293 1.00 66.56 87 HIS A C 1
ATOM 702 O O . HIS A 1 87 ? -7.241 -15.373 7.501 1.00 66.56 87 HIS A O 1
ATOM 708 N N . THR A 1 88 ? -5.752 -13.829 8.158 1.00 79.69 88 THR A N 1
ATOM 709 C CA . THR A 1 88 ? -6.497 -13.452 9.363 1.00 79.69 88 THR A CA 1
ATOM 710 C C . THR A 1 88 ? -6.933 -11.995 9.247 1.00 79.69 88 THR A C 1
ATOM 712 O O . THR A 1 88 ? -6.059 -11.130 9.094 1.00 79.69 88 THR A O 1
ATOM 715 N N . PRO A 1 89 ? -8.244 -11.695 9.305 1.00 90.62 89 PRO A N 1
ATOM 716 C CA . PRO A 1 89 ? -8.701 -10.316 9.397 1.00 90.62 89 PRO A CA 1
ATOM 717 C C . PRO A 1 89 ? -8.202 -9.678 10.694 1.00 90.62 89 PRO A C 1
ATOM 719 O O . PRO A 1 89 ? -7.915 -10.367 11.675 1.00 90.62 89 PRO A O 1
ATOM 722 N N . ARG A 1 90 ? -8.079 -8.353 10.702 1.00 92.00 90 ARG A N 1
ATOM 723 C CA . ARG A 1 90 ? -7.600 -7.594 11.858 1.00 92.00 90 ARG A CA 1
ATOM 724 C C . ARG A 1 90 ? -8.519 -6.420 12.129 1.00 92.00 90 ARG A C 1
ATOM 726 O O . ARG A 1 90 ? -8.836 -5.657 11.221 1.00 92.00 90 ARG A O 1
ATOM 733 N N . THR A 1 91 ? -8.863 -6.247 13.396 1.00 95.44 91 THR A N 1
ATOM 734 C CA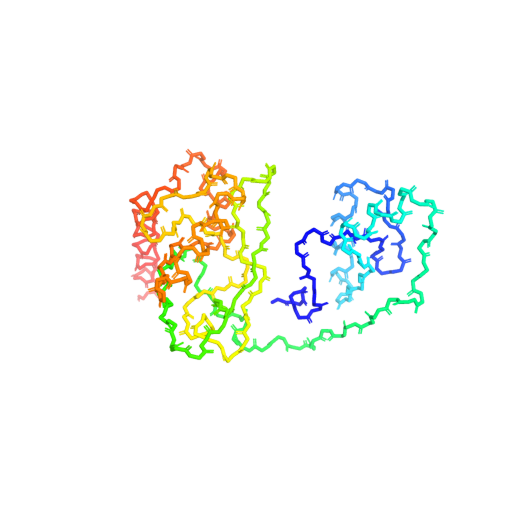 . THR A 1 91 ? -9.439 -5.002 13.900 1.00 95.44 91 THR A CA 1
ATOM 735 C C . THR A 1 91 ? -8.309 -4.177 14.499 1.00 95.44 91 THR A C 1
ATOM 737 O O . THR A 1 91 ? -7.572 -4.666 15.354 1.00 95.44 91 THR A O 1
ATOM 740 N N . CYS A 1 92 ? -8.143 -2.949 14.022 1.00 96.81 92 CYS A N 1
ATOM 741 C CA . CYS A 1 92 ? -7.116 -2.024 14.484 1.00 96.81 92 CYS A CA 1
ATOM 742 C C . CYS A 1 92 ? -7.803 -0.795 15.068 1.00 96.81 92 CYS A C 1
ATOM 744 O O . CYS A 1 92 ? -8.444 -0.043 14.335 1.00 96.81 92 CYS A O 1
ATOM 746 N N . GLU A 1 93 ? -7.675 -0.603 16.376 1.00 98.00 93 GLU A N 1
ATOM 747 C CA . GLU A 1 93 ? -8.231 0.551 17.076 1.00 98.00 93 GLU A CA 1
ATOM 748 C C . GLU A 1 93 ? -7.122 1.544 17.393 1.00 98.00 93 GLU A C 1
ATOM 750 O O . GLU A 1 93 ? -6.114 1.203 18.008 1.00 98.00 93 GLU A O 1
ATOM 755 N N . ILE A 1 94 ? -7.303 2.775 16.933 1.00 97.75 94 ILE A N 1
ATOM 756 C CA . ILE A 1 94 ? -6.345 3.863 17.045 1.00 97.75 94 ILE A CA 1
ATOM 757 C C . ILE A 1 94 ? -7.003 4.965 17.869 1.00 97.75 94 ILE A C 1
ATOM 759 O O . ILE A 1 94 ? -7.952 5.613 17.422 1.00 97.75 94 ILE A O 1
ATOM 763 N N . GLN A 1 95 ? -6.461 5.195 19.061 1.00 97.44 95 GLN A N 1
ATOM 764 C CA . GLN A 1 95 ? -6.815 6.317 19.922 1.00 97.44 95 GLN A CA 1
ATOM 765 C C . GLN A 1 95 ? -5.748 7.402 19.780 1.00 97.44 95 GLN A C 1
ATOM 767 O O . GLN A 1 95 ? -4.559 7.127 19.932 1.00 97.44 95 GLN A O 1
ATOM 772 N N . LEU A 1 96 ? -6.163 8.636 19.502 1.00 96.94 96 LEU A N 1
ATOM 773 C CA . LEU A 1 96 ? -5.249 9.760 19.310 1.00 96.94 96 LEU A CA 1
ATOM 774 C C . LEU A 1 96 ? -5.243 10.675 20.546 1.00 96.94 96 LEU A C 1
ATOM 776 O O . LEU A 1 96 ? -6.289 11.167 20.976 1.00 96.94 96 LEU A O 1
ATOM 780 N N . SER A 1 97 ? -4.064 10.959 21.096 1.00 94.62 97 SER A N 1
ATOM 781 C CA . SER A 1 97 ? -3.846 11.878 22.229 1.00 94.62 97 SER A CA 1
ATOM 782 C C . SER A 1 97 ? -3.895 13.334 21.781 1.00 94.62 97 SER A C 1
ATOM 784 O O . SER A 1 97 ? -3.574 13.594 20.641 1.00 94.62 97 SER A O 1
ATOM 786 N N . SER A 1 98 ? -4.229 14.323 22.612 1.00 91.06 98 SER A N 1
ATOM 787 C CA . SER A 1 98 ? -4.392 15.731 22.162 1.00 91.06 98 SER A CA 1
ATOM 788 C C . SER A 1 98 ? -3.256 16.322 21.293 1.00 91.06 98 SER A C 1
ATOM 790 O O . SER A 1 98 ? -3.512 17.226 20.500 1.00 91.06 98 SER A O 1
ATOM 792 N N . THR A 1 99 ? -2.034 15.792 21.382 1.00 93.06 99 THR A N 1
ATOM 793 C CA . THR A 1 99 ? -0.862 16.216 20.604 1.00 93.06 99 THR A CA 1
ATOM 794 C C . THR A 1 99 ? -0.713 15.516 19.247 1.00 93.06 99 THR A C 1
ATOM 796 O O . THR A 1 99 ? 0.027 16.007 18.395 1.00 93.06 99 THR A O 1
ATOM 799 N N . ASP A 1 100 ? -1.411 14.403 18.998 1.00 92.94 100 ASP A N 1
ATOM 800 C CA . ASP A 1 100 ? -1.298 13.643 17.748 1.00 92.94 100 ASP A CA 1
ATOM 801 C C . ASP A 1 100 ? -1.977 14.364 16.578 1.00 92.94 100 ASP A C 1
ATOM 803 O O . ASP A 1 100 ? -3.211 14.452 16.491 1.00 92.94 100 ASP A O 1
ATOM 807 N N . GLN A 1 101 ? -1.156 14.838 15.641 1.00 91.44 101 GLN A N 1
ATOM 808 C CA . GLN A 1 101 ? -1.594 15.579 14.457 1.00 91.44 101 GLN A CA 1
ATOM 809 C C . GLN A 1 101 ? -1.874 14.699 13.235 1.00 91.44 101 GLN A C 1
ATOM 811 O O . GLN A 1 101 ? -2.388 15.207 12.238 1.00 91.44 101 GLN A O 1
ATOM 816 N N . SER A 1 102 ? -1.565 13.403 13.260 1.00 94.38 102 SER A N 1
ATOM 817 C CA . SER A 1 102 ? -1.801 12.471 12.151 1.00 94.38 102 SER A CA 1
ATOM 818 C C . SER A 1 102 ? -2.417 11.166 12.661 1.00 94.38 102 SER A C 1
ATOM 820 O O . SER A 1 102 ? -2.469 10.926 13.863 1.00 94.38 102 SER A O 1
ATOM 822 N N . LEU A 1 103 ? -2.919 10.338 11.741 1.00 96.06 103 LEU A N 1
ATOM 823 C CA . LEU A 1 103 ? -3.357 8.979 12.072 1.00 96.06 103 LEU A CA 1
ATOM 824 C C . LEU A 1 103 ? -2.181 7.995 12.175 1.00 96.06 103 LEU A C 1
ATOM 826 O O . LEU A 1 103 ? -2.365 6.905 12.696 1.00 96.06 103 LEU A O 1
ATOM 830 N N . GLY A 1 104 ? -0.991 8.367 11.689 1.00 95.88 104 GLY A N 1
ATOM 831 C CA . GLY A 1 104 ? 0.199 7.514 11.707 1.00 95.88 104 GLY A CA 1
ATOM 832 C C . GLY A 1 104 ? 0.310 6.505 10.560 1.00 95.88 104 GLY A C 1
ATOM 833 O O . GLY A 1 104 ? 1.085 5.560 10.657 1.00 95.88 104 GLY A O 1
ATOM 834 N N . PHE A 1 105 ? -0.444 6.667 9.473 1.00 96.75 105 PHE A N 1
ATOM 835 C CA . PHE A 1 105 ? -0.323 5.833 8.275 1.00 96.75 105 PHE A CA 1
ATOM 836 C C . PHE A 1 105 ? -0.711 6.604 7.013 1.00 96.75 105 PHE A C 1
ATOM 838 O O . PHE A 1 105 ? -1.481 7.566 7.073 1.00 96.75 105 PHE A O 1
ATOM 845 N N . ASP A 1 106 ? -0.209 6.133 5.875 1.00 95.00 106 ASP A N 1
ATOM 846 C CA . ASP A 1 106 ? -0.564 6.617 4.544 1.00 95.00 106 ASP A CA 1
ATOM 847 C C . ASP A 1 106 ? -1.434 5.586 3.820 1.00 95.00 106 ASP A C 1
ATOM 849 O O . ASP A 1 106 ? -1.269 4.375 3.991 1.00 95.00 106 ASP A O 1
ATOM 853 N N . ILE A 1 107 ? -2.350 6.068 2.977 1.00 95.31 107 ILE A N 1
ATOM 854 C CA . ILE A 1 107 ? -3.216 5.231 2.141 1.00 95.31 107 ILE A CA 1
ATOM 855 C C . ILE A 1 107 ? -2.931 5.446 0.659 1.00 95.31 107 ILE A C 1
ATOM 857 O O . ILE A 1 107 ? -2.492 6.513 0.235 1.00 95.31 107 ILE A O 1
ATOM 861 N N . THR A 1 108 ? -3.242 4.434 -0.136 1.00 92.06 108 THR A N 1
ATOM 862 C CA . THR A 1 108 ? -3.210 4.481 -1.596 1.00 92.06 108 THR A CA 1
ATOM 863 C C . THR A 1 108 ? -4.508 3.910 -2.156 1.00 92.06 108 THR A C 1
ATOM 865 O O . THR A 1 108 ? -5.187 3.120 -1.493 1.00 92.06 108 THR A O 1
ATOM 868 N N . HIS A 1 109 ? -4.892 4.351 -3.350 1.00 89.81 109 HIS A N 1
ATOM 869 C CA . HIS A 1 109 ? -6.139 3.923 -3.975 1.00 89.81 109 HIS A CA 1
ATOM 870 C C . HIS A 1 109 ? -6.066 2.452 -4.389 1.00 89.81 109 HIS A C 1
ATOM 872 O O . HIS A 1 109 ? -4.999 1.928 -4.708 1.00 89.81 109 HIS A O 1
ATOM 878 N N . GLY A 1 110 ? -7.212 1.776 -4.347 1.00 87.12 110 GLY A N 1
ATOM 879 C CA . GLY A 1 110 ? -7.388 0.523 -5.064 1.00 87.12 110 GLY A CA 1
ATOM 880 C C . GLY A 1 110 ? -7.649 0.736 -6.549 1.00 87.12 110 GLY A C 1
ATOM 881 O O . GLY A 1 110 ? -7.675 1.863 -7.052 1.00 87.12 110 GLY A O 1
ATOM 882 N N . ASP A 1 111 ? -7.897 -0.378 -7.230 1.00 83.50 111 ASP A N 1
ATOM 883 C CA . ASP A 1 111 ? -8.235 -0.396 -8.649 1.00 83.50 111 ASP A CA 1
ATOM 884 C C . ASP A 1 111 ? -9.428 0.529 -8.940 1.00 83.50 111 ASP A C 1
ATOM 886 O O . ASP A 1 111 ? -10.411 0.559 -8.194 1.00 83.50 111 ASP A O 1
ATOM 890 N N . ASN A 1 112 ? -9.340 1.297 -10.030 1.00 84.94 112 ASN A N 1
ATOM 891 C CA . ASN A 1 112 ? -10.370 2.250 -10.463 1.00 84.94 112 ASN A CA 1
ATOM 892 C C . ASN A 1 112 ? -10.795 3.270 -9.385 1.00 84.94 112 ASN A C 1
ATOM 894 O O . ASN A 1 112 ? -11.934 3.729 -9.389 1.00 84.94 112 ASN A O 1
ATOM 898 N N . ASN A 1 113 ? -9.890 3.636 -8.468 1.00 86.88 113 ASN A N 1
ATOM 899 C CA . ASN A 1 113 ? -10.149 4.546 -7.343 1.00 86.88 113 ASN A CA 1
ATOM 900 C C . ASN A 1 113 ? -11.197 4.045 -6.330 1.00 86.88 113 ASN A C 1
ATOM 902 O O . ASN A 1 113 ? -11.751 4.854 -5.579 1.00 86.88 113 ASN A O 1
ATOM 906 N N . VAL A 1 114 ? -11.439 2.730 -6.280 1.00 90.50 114 VAL A N 1
ATOM 907 C CA . VAL A 1 114 ? -12.394 2.094 -5.361 1.00 90.50 114 VAL A CA 1
ATOM 908 C C . VAL A 1 114 ? -11.674 1.375 -4.218 1.00 90.50 114 VAL A C 1
ATOM 910 O O . VAL A 1 114 ? -10.787 0.529 -4.413 1.00 90.50 114 VAL A O 1
ATOM 913 N N . GLY A 1 115 ? -12.078 1.711 -2.994 1.00 94.00 115 GLY A N 1
ATOM 914 C CA . GLY A 1 115 ? -11.445 1.307 -1.745 1.00 94.00 115 GLY A CA 1
ATOM 915 C C . GLY A 1 115 ? -9.977 1.729 -1.640 1.00 94.00 115 GLY A C 1
ATOM 916 O O . GLY A 1 115 ? -9.407 2.364 -2.533 1.00 94.00 115 GLY A O 1
ATOM 917 N N . VAL A 1 116 ? -9.330 1.366 -0.531 1.00 96.06 116 VAL A N 1
ATOM 918 C CA . VAL A 1 116 ? -7.953 1.799 -0.245 1.00 96.06 116 VAL A CA 1
ATOM 919 C C . VAL A 1 116 ? -7.099 0.705 0.378 1.00 96.06 116 VAL A C 1
ATOM 921 O O . VAL A 1 116 ? -7.588 -0.183 1.079 1.00 96.06 116 VAL A O 1
ATOM 924 N N . TRP A 1 117 ? -5.799 0.813 0.137 1.00 94.81 117 TRP A N 1
ATOM 925 C CA . TRP A 1 117 ? -4.767 0.019 0.788 1.00 94.81 117 TRP A CA 1
ATOM 926 C C . TRP A 1 117 ? -3.935 0.892 1.720 1.00 94.81 117 TRP A C 1
ATOM 928 O O . TRP A 1 117 ? -3.705 2.069 1.439 1.00 94.81 117 TRP A O 1
ATOM 938 N N . ILE A 1 118 ? -3.425 0.302 2.796 1.00 94.38 118 ILE A N 1
ATOM 939 C CA . ILE A 1 118 ? -2.383 0.918 3.613 1.00 94.38 118 ILE A CA 1
ATOM 940 C C . ILE A 1 118 ? -1.079 0.909 2.818 1.00 94.38 118 ILE A C 1
ATOM 942 O O . ILE A 1 118 ? -0.534 -0.146 2.487 1.00 94.38 118 ILE A O 1
ATOM 946 N N . GLN A 1 119 ? -0.571 2.096 2.512 1.00 90.88 119 GLN A N 1
ATOM 947 C CA . GLN A 1 119 ? 0.679 2.293 1.788 1.00 90.88 119 GLN A CA 1
ATOM 948 C C . GLN A 1 119 ? 1.886 2.158 2.716 1.00 90.88 119 GLN A C 1
ATOM 950 O O . GLN A 1 119 ? 2.896 1.570 2.328 1.00 90.88 119 GLN A O 1
ATOM 955 N N . GLU A 1 120 ? 1.786 2.721 3.917 1.00 89.94 120 GLU A N 1
ATOM 956 C CA . GLU A 1 120 ? 2.860 2.762 4.905 1.00 89.94 120 GLU A CA 1
ATOM 957 C C . GLU A 1 120 ? 2.266 2.999 6.296 1.00 89.94 120 GLU A C 1
ATOM 959 O O . GLU A 1 120 ? 1.282 3.727 6.427 1.00 89.94 120 GLU A O 1
ATOM 964 N N . VAL A 1 121 ? 2.867 2.410 7.330 1.00 92.00 121 VAL A N 1
ATOM 965 C CA . VAL A 1 121 ? 2.542 2.708 8.731 1.00 92.00 121 VAL A CA 1
ATOM 966 C C . VAL A 1 121 ? 3.764 3.377 9.343 1.00 92.00 121 VAL A C 1
ATOM 968 O O . VAL A 1 121 ? 4.860 2.825 9.319 1.00 92.00 121 VAL A O 1
ATOM 971 N N . GLN A 1 122 ? 3.585 4.588 9.855 1.00 92.88 122 GLN A N 1
ATOM 972 C CA . GLN A 1 122 ? 4.672 5.428 10.343 1.00 92.88 122 GLN A CA 1
ATOM 973 C C . GLN A 1 122 ? 5.123 4.936 11.727 1.00 92.88 122 GLN A C 1
ATOM 975 O O . GLN A 1 122 ? 4.272 4.758 12.603 1.00 92.88 122 GLN A O 1
ATOM 980 N N . PRO A 1 123 ? 6.430 4.726 11.962 1.00 89.81 123 PRO A N 1
ATOM 981 C CA . PRO A 1 123 ? 6.929 4.262 13.254 1.00 89.81 123 PRO A CA 1
ATOM 982 C C . PRO A 1 123 ? 6.679 5.296 14.358 1.00 89.81 123 PRO A C 1
ATOM 984 O O . PRO A 1 123 ? 6.630 6.495 14.091 1.00 89.81 123 PRO A O 1
ATOM 987 N N . ASN A 1 124 ? 6.585 4.833 15.608 1.00 90.81 124 ASN A N 1
ATOM 988 C CA . ASN A 1 124 ? 6.376 5.672 16.798 1.00 90.81 124 ASN A CA 1
ATOM 989 C C . ASN A 1 124 ? 5.078 6.500 16.756 1.00 90.81 124 ASN A C 1
ATOM 991 O O . ASN A 1 124 ? 5.014 7.598 17.303 1.00 90.81 124 ASN A O 1
ATOM 995 N N . THR A 1 125 ? 4.043 5.975 16.104 1.00 94.62 125 THR A N 1
ATOM 996 C CA . THR A 1 125 ? 2.704 6.578 16.055 1.00 94.62 125 THR A CA 1
ATOM 997 C C . THR A 1 125 ? 1.664 5.654 16.693 1.00 94.62 125 THR A C 1
ATOM 999 O O . THR A 1 125 ? 1.900 4.440 16.759 1.00 94.62 125 THR A O 1
ATOM 1002 N N . PRO A 1 126 ? 0.485 6.166 17.099 1.00 94.81 126 PRO A N 1
ATOM 1003 C CA . PRO A 1 126 ? -0.602 5.323 17.593 1.00 94.81 126 PRO A CA 1
ATOM 1004 C C . PRO A 1 126 ? -0.949 4.158 16.651 1.00 94.81 126 PRO A C 1
ATOM 1006 O O . PRO A 1 126 ? -1.122 3.034 17.113 1.00 94.81 126 PRO A O 1
ATOM 1009 N N . ALA A 1 127 ? -0.955 4.379 15.329 1.00 96.12 127 ALA A N 1
ATOM 1010 C CA . ALA A 1 127 ? -1.196 3.316 14.350 1.00 96.12 127 ALA A CA 1
ATOM 1011 C C . ALA A 1 127 ? -0.149 2.197 14.389 1.00 96.12 127 ALA A C 1
ATOM 1013 O O . ALA A 1 127 ? -0.521 1.027 14.296 1.00 96.12 127 ALA A O 1
ATOM 1014 N N . SER A 1 128 ? 1.136 2.525 14.567 1.00 92.75 128 SER A N 1
ATOM 1015 C CA . SER A 1 128 ? 2.204 1.515 14.654 1.00 92.75 128 SER A CA 1
ATOM 1016 C C . SER A 1 128 ? 2.118 0.620 15.891 1.00 92.75 128 SER A C 1
ATOM 1018 O O . SER A 1 128 ? 2.674 -0.473 15.882 1.00 92.75 128 SER A O 1
ATOM 1020 N N . GLY A 1 129 ? 1.399 1.056 16.932 1.00 90.94 129 GLY A N 1
ATOM 1021 C CA . GLY A 1 129 ? 1.099 0.239 18.111 1.00 90.94 129 GLY A CA 1
ATOM 1022 C C . GLY A 1 129 ? -0.053 -0.753 17.910 1.00 90.94 129 GLY A C 1
ATOM 1023 O O . GLY A 1 129 ? -0.322 -1.558 18.797 1.00 90.94 129 GLY A O 1
ATOM 1024 N N . THR A 1 130 ? -0.744 -0.703 16.766 1.00 93.75 130 THR A N 1
ATOM 1025 C CA . THR A 1 130 ? -1.851 -1.611 16.434 1.00 93.75 130 THR A CA 1
ATOM 1026 C C . THR A 1 130 ? -1.388 -2.795 15.580 1.00 93.75 130 THR A C 1
ATOM 1028 O O . THR A 1 130 ? -0.205 -2.977 15.304 1.00 93.75 130 THR A O 1
ATOM 1031 N N . LEU A 1 131 ? -2.340 -3.609 15.113 1.00 91.44 131 LEU A N 1
ATOM 1032 C CA . LEU A 1 131 ? -2.077 -4.684 14.156 1.00 91.44 131 LEU A CA 1
ATOM 1033 C C . LEU A 1 131 ? -2.098 -4.217 12.686 1.00 91.44 131 LEU A C 1
ATOM 1035 O O . LEU A 1 131 ? -1.988 -5.068 11.800 1.00 91.44 131 LEU A O 1
ATOM 1039 N N . LEU A 1 132 ? -2.241 -2.912 12.420 1.00 93.56 132 LEU A N 1
ATOM 1040 C CA . LEU A 1 132 ? -2.312 -2.342 11.073 1.00 93.56 132 LEU A CA 1
ATOM 1041 C C . LEU A 1 132 ? -0.978 -2.503 10.344 1.00 93.56 132 LEU A C 1
ATOM 1043 O O . LEU A 1 132 ? 0.084 -2.224 10.901 1.00 93.56 132 LEU A O 1
ATOM 1047 N N . ARG A 1 133 ? -1.016 -2.943 9.085 1.00 88.88 133 ARG A N 1
ATOM 1048 C CA . ARG A 1 133 ? 0.198 -3.227 8.310 1.00 88.88 133 ARG A CA 1
ATOM 1049 C C . ARG A 1 133 ? 0.137 -2.620 6.921 1.00 88.88 133 ARG A C 1
ATOM 1051 O O . ARG A 1 133 ? -0.925 -2.442 6.334 1.00 88.88 133 ARG A O 1
ATOM 1058 N N . LYS A 1 134 ? 1.320 -2.379 6.358 1.00 87.31 134 LYS A N 1
ATOM 1059 C CA . LYS A 1 134 ? 1.487 -2.098 4.931 1.00 87.31 134 LYS A CA 1
ATOM 1060 C C . LYS A 1 134 ? 0.844 -3.206 4.088 1.00 87.31 134 LYS A C 1
ATOM 1062 O O . LYS A 1 134 ? 0.992 -4.388 4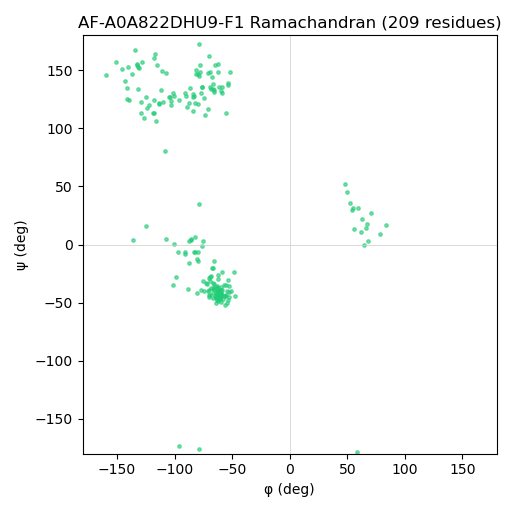.396 1.00 87.31 134 LYS A O 1
ATOM 1067 N N . CYS A 1 135 ? 0.179 -2.805 3.008 1.00 87.81 135 CYS A N 1
ATOM 1068 C CA . CYS A 1 135 ? -0.597 -3.651 2.099 1.00 87.81 135 CYS A CA 1
ATOM 1069 C C . CYS A 1 135 ? -1.869 -4.275 2.700 1.00 87.81 135 CYS A C 1
ATOM 1071 O O . CYS A 1 135 ? -2.419 -5.209 2.112 1.00 87.81 135 CYS A O 1
ATOM 1073 N N . ASP A 1 136 ? -2.372 -3.757 3.819 1.00 93.00 136 ASP A N 1
ATOM 1074 C CA . ASP A 1 136 ? -3.707 -4.104 4.304 1.00 93.00 136 ASP A CA 1
ATOM 1075 C C . ASP A 1 136 ? -4.786 -3.386 3.483 1.00 93.00 136 ASP A C 1
ATOM 1077 O O . ASP A 1 136 ? -4.664 -2.195 3.196 1.00 93.00 136 ASP A O 1
ATOM 1081 N N . ARG A 1 137 ? -5.845 -4.103 3.089 1.00 95.00 137 ARG A N 1
ATOM 1082 C CA . ARG A 1 137 ? -7.057 -3.522 2.494 1.00 95.00 137 ARG A CA 1
ATOM 1083 C C . ARG A 1 137 ? -7.965 -3.068 3.624 1.00 95.00 137 ARG A C 1
ATOM 1085 O O . ARG A 1 137 ? -8.299 -3.888 4.481 1.00 95.00 137 ARG A O 1
ATOM 1092 N N . ILE A 1 138 ? -8.404 -1.814 3.599 1.00 97.12 138 ILE A N 1
ATOM 1093 C CA . ILE A 1 138 ? -9.439 -1.346 4.525 1.00 97.12 138 ILE A CA 1
ATOM 1094 C C . ILE A 1 138 ? -10.800 -1.803 3.999 1.00 97.12 138 ILE A C 1
ATOM 1096 O O . ILE A 1 138 ? -11.174 -1.460 2.880 1.00 97.12 138 ILE A O 1
ATOM 1100 N N . LEU A 1 139 ? -11.515 -2.585 4.808 1.00 97.06 139 LEU A N 1
ATOM 1101 C CA . LEU A 1 139 ? -12.877 -3.030 4.519 1.00 97.06 139 LEU A CA 1
ATOM 1102 C C . LEU A 1 139 ? -13.913 -2.220 5.288 1.00 97.06 139 LEU A C 1
ATOM 1104 O O . LEU A 1 139 ? -14.985 -1.974 4.747 1.00 97.06 139 LEU A O 1
ATOM 1108 N N . GLU A 1 140 ? -13.600 -1.804 6.520 1.00 98.00 140 GLU A N 1
ATOM 1109 C CA . GLU A 1 140 ? -14.507 -0.994 7.338 1.00 98.00 140 GLU A CA 1
ATOM 1110 C C . GLU A 1 140 ? -13.773 0.149 8.052 1.00 98.00 140 GLU A C 1
ATOM 1112 O O . GLU A 1 140 ? -12.622 -0.010 8.476 1.00 98.00 140 GLU A O 1
ATOM 1117 N N . ILE A 1 141 ? -14.464 1.280 8.219 1.00 98.31 141 ILE A N 1
ATOM 1118 C CA . ILE A 1 141 ? -14.055 2.430 9.037 1.00 98.31 141 ILE A CA 1
ATOM 1119 C C . ILE A 1 141 ? -15.163 2.700 10.051 1.00 98.31 141 ILE A C 1
ATOM 1121 O O . ILE A 1 141 ? -16.270 3.049 9.662 1.00 98.31 141 ILE A O 1
ATOM 1125 N N . ASN A 1 142 ? -14.859 2.582 11.344 1.00 97.56 142 ASN A N 1
ATOM 1126 C CA . ASN A 1 142 ? -15.826 2.741 12.435 1.00 97.56 142 ASN A CA 1
ATOM 1127 C C . ASN A 1 142 ? -17.101 1.908 12.213 1.00 97.56 142 ASN A C 1
ATOM 1129 O O . ASN A 1 142 ? -18.207 2.404 12.388 1.00 97.56 142 ASN A O 1
ATOM 1133 N N . ASP A 1 143 ? -16.910 0.647 11.812 1.00 96.62 143 ASP A N 1
ATOM 1134 C CA . ASP A 1 143 ? -17.959 -0.338 11.514 1.00 96.62 143 ASP A CA 1
ATOM 1135 C C . ASP A 1 143 ? -18.825 -0.043 10.264 1.00 96.62 143 ASP A C 1
ATOM 1137 O O . ASP A 1 143 ? -19.687 -0.848 9.914 1.00 96.62 143 ASP A O 1
ATOM 1141 N N . ASP A 1 144 ? -18.534 1.026 9.512 1.00 96.81 144 ASP A N 1
ATOM 1142 C CA . ASP A 1 144 ? -19.082 1.232 8.167 1.00 96.81 144 ASP A CA 1
ATOM 1143 C C . ASP A 1 144 ? -18.249 0.484 7.126 1.00 96.81 144 ASP A C 1
ATOM 1145 O O . ASP A 1 144 ? -17.038 0.694 7.047 1.00 96.81 144 ASP A O 1
ATOM 1149 N N . PHE A 1 145 ? -18.886 -0.310 6.264 1.00 96.69 145 PHE A N 1
ATOM 1150 C CA . PHE A 1 145 ? -18.226 -0.936 5.115 1.00 96.69 145 PHE A CA 1
ATOM 1151 C C . PHE A 1 145 ? -17.829 0.103 4.056 1.00 96.69 145 PHE A C 1
ATOM 1153 O O . PHE A 1 145 ? -18.633 0.965 3.713 1.00 96.69 145 PHE A O 1
ATOM 1160 N N . VAL A 1 146 ? -16.595 0.019 3.545 1.00 96.94 146 VAL A N 1
ATOM 1161 C CA . VAL A 1 146 ? -16.010 1.013 2.625 1.00 96.94 146 VAL A CA 1
ATOM 1162 C C . VAL A 1 146 ? -15.246 0.417 1.432 1.00 96.94 146 VAL A C 1
ATOM 1164 O O . VAL A 1 146 ? -14.642 1.163 0.665 1.00 96.94 146 VAL A O 1
ATOM 1167 N N . ASP A 1 147 ? -15.212 -0.909 1.248 1.00 94.94 147 ASP A N 1
ATOM 1168 C CA . ASP A 1 147 ? -14.414 -1.534 0.167 1.00 94.94 147 ASP A CA 1
ATOM 1169 C C . ASP A 1 147 ? -14.863 -1.114 -1.246 1.00 94.94 147 ASP A C 1
ATOM 1171 O O . ASP A 1 147 ? -14.065 -1.157 -2.184 1.00 94.94 147 ASP A O 1
ATOM 1175 N N . ASP A 1 148 ? -16.133 -0.739 -1.394 1.00 94.62 148 ASP A N 1
ATOM 1176 C CA . ASP A 1 148 ? -16.775 -0.282 -2.627 1.00 94.62 148 ASP A CA 1
ATOM 1177 C C . ASP A 1 148 ? -16.919 1.247 -2.717 1.00 94.62 148 ASP A C 1
ATOM 1179 O O . ASP A 1 148 ? -17.398 1.763 -3.729 1.00 94.62 148 ASP A O 1
ATOM 1183 N N . GLU A 1 149 ? -16.454 1.990 -1.709 1.00 96.81 149 GLU A N 1
ATOM 1184 C CA . GLU A 1 149 ? -16.497 3.449 -1.718 1.00 96.81 149 GLU A CA 1
ATOM 1185 C C . GLU A 1 149 ? -15.325 4.053 -2.522 1.00 96.81 149 GLU A C 1
ATOM 1187 O O . GLU A 1 149 ? -14.203 3.530 -2.511 1.00 96.81 149 GLU A O 1
ATOM 1192 N N . PRO A 1 150 ? -15.529 5.202 -3.194 1.00 96.69 150 PRO A N 1
ATOM 1193 C CA . PRO A 1 150 ? -14.439 5.969 -3.785 1.00 96.69 150 PRO A CA 1
ATOM 1194 C C . PRO A 1 150 ? -13.441 6.469 -2.732 1.00 96.69 150 PRO A C 1
ATOM 1196 O O . PRO A 1 150 ? -13.822 6.852 -1.622 1.00 96.69 150 PRO A O 1
ATOM 1199 N N . ILE A 1 151 ? -12.163 6.579 -3.110 1.00 95.19 151 ILE A N 1
ATOM 1200 C CA . ILE A 1 151 ? -11.092 7.052 -2.211 1.00 95.19 151 ILE A CA 1
ATOM 1201 C C . ILE A 1 151 ? -11.400 8.398 -1.530 1.00 95.19 151 ILE A C 1
ATOM 1203 O O . ILE A 1 151 ? -11.029 8.597 -0.372 1.00 95.19 151 ILE A O 1
ATOM 1207 N N . GLU A 1 152 ? -12.075 9.328 -2.206 1.00 96.06 152 GLU A N 1
ATOM 1208 C CA . GLU A 1 152 ? -12.389 10.639 -1.624 1.00 96.06 152 GLU A CA 1
ATOM 1209 C C . GLU A 1 152 ? -13.400 10.544 -0.473 1.00 96.06 152 GLU A C 1
ATOM 1211 O O . GLU A 1 152 ? -13.219 11.213 0.548 1.00 96.06 152 GLU A O 1
ATOM 1216 N N . THR A 1 153 ? -14.392 9.655 -0.570 1.00 97.69 153 THR A N 1
ATOM 1217 C CA . THR A 1 153 ? -15.344 9.373 0.517 1.00 97.69 153 THR A CA 1
ATOM 1218 C C . THR A 1 153 ? -14.618 8.776 1.721 1.00 97.69 153 THR A C 1
ATOM 1220 O O . THR A 1 153 ? -14.749 9.252 2.850 1.00 97.69 153 THR A O 1
ATOM 1223 N N . ILE A 1 154 ? -13.736 7.808 1.475 1.00 98.00 154 ILE A N 1
ATOM 1224 C CA . ILE A 1 154 ? -12.926 7.158 2.511 1.00 98.00 154 ILE A CA 1
ATOM 1225 C C . ILE A 1 154 ? -12.019 8.175 3.217 1.00 98.00 154 ILE A C 1
ATOM 1227 O O . ILE A 1 154 ? -11.941 8.202 4.447 1.00 98.00 154 ILE A O 1
ATOM 1231 N N . LYS A 1 155 ? -11.370 9.075 2.465 1.00 97.56 155 LYS A N 1
ATOM 1232 C CA . LYS A 1 155 ? -10.565 10.171 3.031 1.00 97.56 155 LYS A CA 1
ATOM 1233 C C . LYS A 1 155 ? -11.394 11.082 3.934 1.00 97.56 155 LYS A C 1
ATOM 1235 O O . LYS A 1 155 ? -10.880 11.536 4.956 1.00 97.56 155 LYS A O 1
ATOM 1240 N N . GLN A 1 156 ? -12.646 11.374 3.581 1.00 98.06 156 GLN A N 1
ATOM 1241 C CA . GLN A 1 156 ? -13.540 12.164 4.432 1.00 98.06 156 GLN A CA 1
ATOM 1242 C C . GLN A 1 156 ? -13.858 11.430 5.739 1.00 98.06 156 GLN A C 1
ATOM 1244 O O . GLN A 1 156 ? -13.727 12.034 6.805 1.00 98.06 156 GLN A O 1
ATOM 1249 N N . LYS A 1 157 ? -14.164 10.126 5.687 1.00 98.38 157 LYS A N 1
ATOM 1250 C CA . LYS A 1 157 ? -14.389 9.302 6.889 1.00 98.38 157 LYS A CA 1
ATOM 1251 C C . LYS A 1 157 ? -13.160 9.260 7.802 1.00 98.38 157 LYS A C 1
ATOM 1253 O O . LYS A 1 157 ? -13.279 9.483 9.005 1.00 98.38 157 LYS A O 1
ATOM 1258 N N . LEU A 1 158 ? -11.962 9.082 7.238 1.00 97.94 158 LEU A N 1
ATOM 1259 C CA . LEU A 1 158 ? -10.703 9.124 7.995 1.00 97.94 158 LEU A CA 1
ATOM 1260 C C . LEU A 1 158 ? -10.447 10.498 8.634 1.00 97.94 158 LEU A C 1
ATOM 1262 O O . LEU A 1 158 ? -10.000 10.572 9.779 1.00 97.94 158 LEU A O 1
ATOM 1266 N N . LYS A 1 159 ? -10.754 11.597 7.929 1.00 97.31 159 LYS A N 1
ATOM 1267 C CA . LYS A 1 159 ? -10.668 12.958 8.490 1.00 97.31 159 LYS A CA 1
ATOM 1268 C C . LYS A 1 159 ? -11.640 13.146 9.655 1.00 97.31 159 LYS A C 1
ATOM 1270 O O . LYS A 1 159 ? -11.234 13.684 10.681 1.00 97.31 159 LYS A O 1
ATOM 1275 N N . ALA A 1 160 ? -12.882 12.682 9.523 1.00 97.56 160 ALA A N 1
ATOM 1276 C CA . ALA A 1 160 ? -13.876 12.754 10.591 1.00 97.56 160 ALA A CA 1
ATOM 1277 C C . ALA A 1 160 ? -13.440 11.946 11.827 1.00 97.56 160 ALA A C 1
ATOM 1279 O O . ALA A 1 160 ? -13.449 12.468 12.940 1.00 97.56 160 ALA A O 1
ATOM 1280 N N . ALA A 1 161 ? -12.956 10.717 11.632 1.00 96.62 161 ALA A N 1
ATOM 1281 C CA . ALA A 1 161 ? -12.422 9.876 12.703 1.00 96.62 161 ALA A CA 1
ATOM 1282 C C . ALA A 1 161 ? -11.223 10.528 13.419 1.00 96.62 161 ALA A C 1
ATOM 1284 O O . ALA A 1 161 ? -11.159 10.562 14.648 1.00 96.62 161 ALA A O 1
ATOM 1285 N N . LYS A 1 162 ? -10.306 11.144 12.659 1.00 96.50 162 LYS A N 1
ATOM 1286 C CA . LYS A 1 162 ? -9.177 11.909 13.209 1.00 96.50 162 LYS A CA 1
ATOM 1287 C C . LYS A 1 162 ? -9.640 13.067 14.103 1.00 96.50 162 LYS A C 1
ATOM 1289 O O . LYS A 1 162 ? -9.052 13.270 15.170 1.00 96.50 162 LYS A O 1
ATOM 1294 N N . SER A 1 163 ? -10.667 13.811 13.682 1.00 96.06 163 SER A N 1
ATOM 1295 C CA . SER A 1 163 ? -11.277 14.885 14.482 1.00 96.06 163 SER A CA 1
ATOM 1296 C C . SER A 1 163 ? -11.914 14.345 15.762 1.00 96.06 163 SER A C 1
ATOM 1298 O O . SER A 1 163 ? -11.733 14.930 16.825 1.00 96.06 163 SER A O 1
ATOM 1300 N N . ASN A 1 164 ? -12.561 13.180 15.682 1.00 96.00 164 ASN A N 1
ATOM 1301 C CA . ASN A 1 164 ? -13.166 12.487 16.824 1.00 96.00 164 ASN A CA 1
ATOM 1302 C C . ASN A 1 164 ? -12.146 11.780 17.733 1.00 96.00 164 ASN A C 1
ATOM 1304 O O . ASN A 1 164 ? -12.531 11.187 18.736 1.00 96.00 164 ASN A O 1
ATOM 1308 N N . ARG A 1 165 ? -10.848 11.843 17.403 1.00 96.69 165 ARG A N 1
ATOM 1309 C CA . ARG A 1 165 ? -9.735 11.246 18.163 1.00 96.69 165 ARG A CA 1
ATOM 1310 C C . ARG A 1 165 ? -9.784 9.717 18.295 1.00 96.69 165 ARG A C 1
ATOM 1312 O O . ARG A 1 165 ? -8.989 9.166 19.052 1.00 96.69 165 ARG A O 1
ATOM 1319 N N . TYR A 1 166 ? -10.658 9.044 17.552 1.00 97.75 166 TYR A N 1
ATOM 1320 C CA . TYR A 1 166 ? -10.831 7.593 17.576 1.00 97.75 166 TYR A CA 1
ATOM 1321 C C . TYR A 1 166 ? -11.084 7.063 16.167 1.00 97.75 166 TYR A C 1
ATOM 1323 O O . TYR A 1 166 ? -11.889 7.618 15.413 1.00 97.75 166 TYR A O 1
ATOM 1331 N N . LEU A 1 167 ? -10.400 5.976 15.824 1.00 98.44 167 LEU A N 1
ATOM 1332 C CA . LEU A 1 167 ? -10.549 5.283 14.555 1.00 98.44 167 LEU A CA 1
ATOM 1333 C C . LEU A 1 167 ? -10.471 3.774 14.774 1.00 98.44 167 LEU A C 1
ATOM 1335 O O . LEU A 1 167 ? -9.469 3.265 15.265 1.00 98.44 167 LEU A O 1
ATOM 1339 N N . LYS A 1 168 ? -11.493 3.056 14.322 1.00 98.38 168 LYS A N 1
ATOM 1340 C CA . LYS A 1 168 ? -11.518 1.598 14.245 1.00 98.38 168 LYS A CA 1
ATOM 1341 C C . LYS A 1 168 ? -11.481 1.174 12.785 1.00 98.38 168 LYS A C 1
ATOM 1343 O O . LYS A 1 168 ? -12.343 1.566 12.004 1.00 98.38 168 LYS A O 1
ATOM 1348 N N . LEU A 1 169 ? -10.487 0.379 12.412 1.00 98.44 169 LEU A N 1
ATOM 1349 C CA . LEU A 1 169 ? -10.351 -0.183 11.071 1.00 98.44 169 LEU A CA 1
ATOM 1350 C C . LEU A 1 169 ? -10.569 -1.689 11.116 1.00 98.44 169 LEU A C 1
ATOM 1352 O O . LEU A 1 169 ? -9.948 -2.370 11.931 1.00 98.44 169 LEU A O 1
ATOM 1356 N N . TYR A 1 170 ? -11.378 -2.211 10.200 1.00 97.44 170 TYR A N 1
ATOM 1357 C CA . TYR A 1 170 ? -11.389 -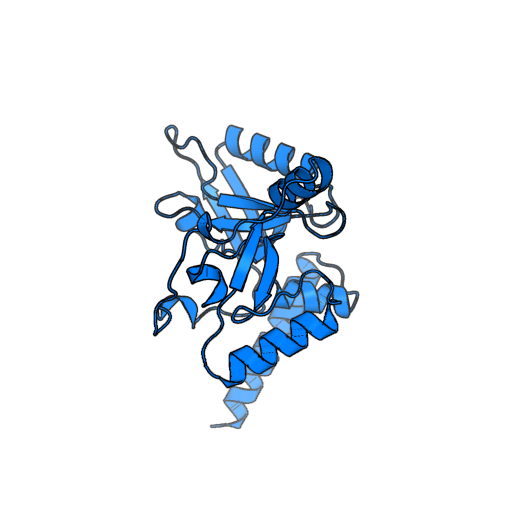3.638 9.889 1.00 97.44 170 TYR A CA 1
ATOM 1358 C C . TYR A 1 170 ? -10.639 -3.859 8.582 1.00 97.44 170 TYR A C 1
ATOM 1360 O O . TYR A 1 170 ? -10.993 -3.285 7.547 1.00 97.44 170 TYR A O 1
ATOM 1368 N N . VAL A 1 171 ? -9.574 -4.654 8.637 1.00 95.75 171 VAL A N 1
ATOM 1369 C CA . VAL A 1 171 ? -8.644 -4.821 7.521 1.00 95.75 171 VAL A CA 1
ATOM 1370 C C . VAL A 1 171 ? -8.328 -6.283 7.241 1.00 95.75 171 VAL A C 1
ATOM 1372 O O . VAL A 1 171 ? -8.372 -7.139 8.126 1.00 95.75 171 VAL A O 1
ATOM 1375 N N . VAL A 1 172 ? -7.956 -6.570 5.996 1.00 93.25 172 VAL A N 1
ATOM 1376 C CA . VAL A 1 172 ? -7.470 -7.888 5.565 1.00 93.25 172 VAL A CA 1
ATOM 1377 C C . VAL A 1 172 ? -6.179 -7.749 4.770 1.00 93.25 172 VAL A C 1
ATOM 1379 O O . VAL A 1 172 ? -5.956 -6.740 4.103 1.00 93.25 172 VAL A O 1
ATOM 1382 N N . ASP A 1 173 ? -5.329 -8.776 4.795 1.00 89.38 173 ASP A N 1
ATOM 1383 C CA . ASP A 1 173 ? -4.150 -8.789 3.927 1.00 89.38 173 ASP A CA 1
ATOM 1384 C C . ASP A 1 173 ? -4.519 -8.985 2.446 1.00 89.38 173 ASP A C 1
ATOM 1386 O O . ASP A 1 173 ? -5.597 -9.477 2.086 1.00 89.38 173 ASP A O 1
ATOM 1390 N N . THR A 1 174 ? -3.578 -8.640 1.563 1.00 86.31 174 THR A N 1
ATOM 1391 C CA . THR A 1 174 ? -3.757 -8.749 0.112 1.00 86.31 174 THR A CA 1
ATOM 1392 C C . THR A 1 174 ? -4.105 -10.163 -0.354 1.00 86.31 174 THR A C 1
ATOM 1394 O O . THR A 1 174 ? -4.865 -10.328 -1.310 1.00 86.31 174 THR A O 1
ATOM 1397 N N . ALA A 1 175 ? -3.563 -11.204 0.284 1.00 84.94 175 ALA A N 1
ATOM 1398 C CA . ALA A 1 175 ? -3.798 -12.581 -0.135 1.00 84.94 175 ALA A CA 1
ATOM 1399 C C . ALA A 1 175 ? -5.235 -13.017 0.183 1.00 84.94 175 ALA A C 1
ATOM 1401 O O . ALA A 1 175 ? -5.883 -13.656 -0.647 1.00 84.94 175 ALA A O 1
ATOM 1402 N N . MET A 1 176 ? -5.755 -12.628 1.348 1.00 88.88 176 MET A N 1
ATOM 1403 C CA . MET A 1 176 ? -7.148 -12.832 1.728 1.00 88.88 176 MET A CA 1
ATOM 1404 C C . MET A 1 176 ? -8.094 -12.049 0.820 1.00 88.88 176 MET A C 1
ATOM 1406 O O . MET A 1 176 ? -8.990 -12.648 0.233 1.00 88.88 176 MET A O 1
ATOM 1410 N N . TYR A 1 177 ? -7.854 -10.754 0.611 1.00 91.25 177 TYR A N 1
ATOM 1411 C CA . TYR A 1 177 ? -8.672 -9.943 -0.295 1.00 91.25 177 TYR A CA 1
ATOM 1412 C C . TYR A 1 177 ? -8.777 -10.570 -1.694 1.00 91.25 177 TYR A C 1
ATOM 1414 O O . TYR A 1 177 ? -9.873 -10.762 -2.227 1.00 91.25 177 TYR A O 1
ATOM 1422 N N . ARG A 1 178 ? -7.637 -10.988 -2.265 1.00 88.62 178 ARG A N 1
ATOM 1423 C CA . ARG A 1 178 ? -7.588 -11.668 -3.570 1.00 88.62 178 ARG A CA 1
ATOM 1424 C C . ARG A 1 178 ? -8.353 -12.985 -3.573 1.00 88.62 178 ARG A C 1
ATOM 1426 O O . ARG A 1 178 ? -9.007 -13.286 -4.567 1.00 88.62 178 ARG A O 1
ATOM 1433 N N . TYR A 1 179 ? -8.277 -13.764 -2.496 1.00 88.56 179 TYR A N 1
ATOM 1434 C CA . TYR A 1 179 ? -9.044 -15.001 -2.364 1.00 88.56 179 TYR A CA 1
ATOM 1435 C C . TYR A 1 179 ? -10.552 -14.727 -2.433 1.00 88.56 179 TYR A C 1
ATOM 1437 O O . TYR A 1 179 ? -11.241 -15.356 -3.233 1.00 88.56 179 TYR A O 1
ATOM 1445 N N . PHE A 1 180 ? -11.062 -13.762 -1.666 1.00 90.38 180 PHE A N 1
ATOM 1446 C CA . PHE A 1 180 ? -12.491 -13.431 -1.662 1.00 90.38 180 PHE A CA 1
ATOM 1447 C C . PHE A 1 180 ? -12.956 -12.910 -3.024 1.00 90.38 180 PHE A C 1
ATOM 1449 O O . PHE A 1 180 ? -13.920 -13.437 -3.579 1.00 90.38 180 PHE A O 1
ATOM 1456 N N . LYS A 1 181 ? -12.220 -11.962 -3.625 1.00 89.81 181 LYS A N 1
ATOM 1457 C CA . LYS A 1 181 ? -12.548 -11.432 -4.960 1.00 89.81 181 LYS A CA 1
ATOM 1458 C C . LYS A 1 181 ? -12.519 -12.517 -6.040 1.00 89.81 181 LYS A C 1
ATOM 1460 O O . LYS A 1 181 ? -13.465 -12.617 -6.815 1.00 89.81 181 LYS A O 1
ATOM 1465 N N . LYS A 1 182 ? -11.483 -13.369 -6.074 1.00 90.12 182 LYS A N 1
ATOM 1466 C CA . LYS A 1 182 ? -11.362 -14.460 -7.062 1.00 90.12 182 LYS A CA 1
ATOM 1467 C C . LYS A 1 182 ? -12.527 -15.445 -6.972 1.00 90.12 182 LYS A C 1
ATOM 1469 O O . LYS A 1 182 ? -13.035 -15.878 -8.001 1.00 90.12 182 LYS A O 1
ATOM 1474 N N . ASN A 1 183 ? -12.945 -15.787 -5.755 1.00 88.19 183 ASN A N 1
ATOM 1475 C CA . ASN A 1 183 ? -14.046 -16.719 -5.516 1.00 88.19 183 ASN A CA 1
ATOM 1476 C C . ASN A 1 183 ? -15.427 -16.042 -5.527 1.00 88.19 183 ASN A C 1
ATOM 1478 O O . ASN A 1 183 ? -16.422 -16.712 -5.273 1.00 88.19 183 ASN A O 1
ATOM 1482 N N . LYS A 1 184 ? -15.502 -14.733 -5.819 1.00 90.25 184 LYS A N 1
ATOM 1483 C CA . LYS A 1 184 ? -16.742 -13.938 -5.812 1.00 90.25 184 LYS A CA 1
ATOM 1484 C C . LYS A 1 184 ? -17.500 -14.014 -4.476 1.00 90.25 184 LYS A C 1
ATOM 1486 O O . LYS A 1 184 ? -18.723 -13.923 -4.445 1.00 90.25 184 LYS A O 1
ATOM 1491 N N . ILE A 1 185 ? -16.767 -14.173 -3.373 1.00 88.75 185 ILE A N 1
ATOM 1492 C CA . ILE A 1 185 ? -17.319 -14.155 -2.016 1.00 88.75 185 ILE A CA 1
ATOM 1493 C C . ILE A 1 185 ? -17.360 -12.703 -1.550 1.00 88.75 185 ILE A C 1
ATOM 1495 O O . ILE A 1 185 ? -16.392 -11.956 -1.712 1.00 88.75 185 ILE A O 1
ATOM 1499 N N . LEU A 1 186 ? -18.482 -12.305 -0.959 1.00 90.00 186 LEU A N 1
ATOM 1500 C CA . LEU A 1 186 ? -18.660 -10.958 -0.443 1.00 90.00 186 LEU A CA 1
ATOM 1501 C C . LEU A 1 186 ? -17.704 -10.691 0.730 1.00 90.00 186 LEU A C 1
ATOM 1503 O O . LEU A 1 186 ? -17.604 -11.493 1.655 1.00 90.00 186 LEU A O 1
ATOM 1507 N N . LEU A 1 187 ? -17.032 -9.540 0.707 1.00 89.81 187 LEU A N 1
ATOM 1508 C CA . LEU A 1 187 ? -16.060 -9.106 1.721 1.00 89.81 187 LEU A CA 1
ATOM 1509 C C . LEU A 1 187 ? -16.721 -8.544 2.991 1.00 89.81 187 LEU A C 1
ATOM 1511 O O . LEU A 1 187 ? -16.207 -7.622 3.612 1.00 89.81 187 LEU A O 1
ATOM 1515 N N . LYS A 1 188 ? -17.871 -9.095 3.382 1.00 88.50 188 LYS A N 1
ATOM 1516 C CA . LYS A 1 188 ? -18.510 -8.754 4.653 1.00 88.50 188 LYS A CA 1
ATOM 1517 C C . LYS A 1 188 ? -17.818 -9.484 5.796 1.00 88.50 188 LYS A C 1
ATOM 1519 O O . LYS A 1 188 ? -17.429 -10.643 5.640 1.00 88.50 188 LYS A O 1
ATOM 1524 N N . ARG A 1 189 ? -17.730 -8.824 6.953 1.00 88.56 189 ARG A N 1
ATOM 1525 C CA . ARG A 1 189 ? -17.140 -9.374 8.180 1.00 88.56 189 ARG A CA 1
ATOM 1526 C C . ARG A 1 189 ? -17.643 -10.787 8.505 1.00 88.56 189 ARG A C 1
ATOM 1528 O O . ARG A 1 189 ? -16.823 -11.666 8.734 1.00 88.56 189 ARG A O 1
ATOM 1535 N N . THR A 1 190 ? -18.948 -11.039 8.394 1.00 86.81 190 THR A N 1
ATOM 1536 C CA . THR A 1 190 ? -19.561 -12.364 8.623 1.00 86.81 190 THR A CA 1
ATOM 1537 C C . THR A 1 190 ? -18.933 -13.468 7.768 1.00 86.81 190 THR A C 1
ATOM 1539 O O . THR A 1 190 ? -18.476 -14.483 8.283 1.00 86.81 190 THR A O 1
ATOM 1542 N N . ASN A 1 191 ? -18.818 -13.246 6.457 1.00 85.31 191 ASN A N 1
ATOM 1543 C CA . ASN A 1 191 ? -18.264 -14.225 5.517 1.00 85.31 191 ASN A CA 1
ATOM 1544 C C . ASN A 1 191 ? -16.765 -14.463 5.762 1.00 85.31 191 ASN A C 1
ATOM 1546 O O . ASN A 1 191 ? -16.239 -15.555 5.530 1.00 85.31 191 ASN A O 1
ATOM 1550 N N . ILE A 1 192 ? -16.063 -13.414 6.192 1.00 85.50 192 ILE A N 1
ATOM 1551 C CA . ILE A 1 192 ? -14.633 -13.437 6.499 1.00 85.50 192 ILE A CA 1
ATOM 1552 C C . ILE A 1 192 ? -14.376 -14.245 7.773 1.00 85.50 192 ILE A C 1
ATOM 1554 O O . ILE A 1 192 ? -13.476 -15.090 7.786 1.00 85.50 192 ILE A O 1
ATOM 1558 N N . GLU A 1 193 ? -15.175 -14.032 8.814 1.00 83.69 193 GLU A N 1
ATOM 1559 C CA . GLU A 1 193 ? -15.103 -14.764 10.080 1.00 83.69 193 GLU A CA 1
ATOM 1560 C C . GLU A 1 193 ? -15.428 -16.251 9.887 1.00 83.69 193 GLU A C 1
ATOM 1562 O O . GLU A 1 193 ? -14.644 -17.101 10.311 1.00 83.69 193 GLU A O 1
ATOM 1567 N N . GLU A 1 194 ? -16.485 -16.580 9.138 1.00 77.62 194 GLU A N 1
ATOM 1568 C CA . GLU A 1 194 ? -16.841 -17.964 8.786 1.00 77.62 194 GLU A CA 1
ATOM 1569 C C . GLU A 1 194 ? -15.703 -18.689 8.045 1.00 77.62 194 GLU A C 1
ATOM 1571 O O . GLU A 1 194 ? -15.315 -19.801 8.410 1.00 77.62 194 GLU A O 1
ATOM 1576 N N . CYS A 1 195 ? -15.101 -18.054 7.031 1.00 72.94 195 CYS A N 1
ATOM 1577 C CA . CYS A 1 195 ? -13.981 -18.647 6.289 1.00 72.94 195 CYS A CA 1
ATOM 1578 C C . CYS A 1 195 ? -12.721 -18.816 7.149 1.00 72.94 195 CYS A C 1
ATOM 1580 O O . CYS A 1 195 ? -11.977 -19.784 6.972 1.00 72.94 195 CYS A O 1
ATOM 1582 N N . SER A 1 196 ? -12.459 -17.866 8.049 1.00 70.50 196 SER A N 1
ATOM 1583 C CA . SER A 1 196 ? -11.301 -17.913 8.949 1.00 70.50 196 SER A CA 1
ATOM 1584 C C . SER A 1 196 ? -11.442 -19.063 9.946 1.00 70.50 196 SER A C 1
ATOM 1586 O O . SER A 1 196 ? -10.497 -19.825 10.146 1.00 70.50 196 SER A O 1
ATOM 1588 N N . PHE A 1 197 ? -12.648 -19.251 10.487 1.00 62.56 197 PHE A N 1
ATOM 1589 C CA . PHE A 1 197 ? -12.981 -20.351 11.387 1.00 62.56 197 PHE A CA 1
ATOM 1590 C C . PHE A 1 197 ? -12.842 -21.722 10.707 1.00 62.56 197 PHE A C 1
ATOM 1592 O O . PHE A 1 197 ? -12.248 -22.647 11.264 1.00 62.56 197 PHE A O 1
ATOM 1599 N N . MET A 1 198 ? -13.316 -21.851 9.463 1.00 59.38 198 MET A N 1
ATOM 1600 C CA . MET A 1 198 ? -13.217 -23.103 8.703 1.00 59.38 198 MET A CA 1
ATOM 1601 C C . MET A 1 198 ? -11.767 -23.517 8.415 1.00 59.38 198 MET A C 1
ATOM 1603 O O . MET A 1 198 ? -11.456 -24.706 8.476 1.00 59.38 198 MET A O 1
ATOM 1607 N N . LYS A 1 199 ? -10.865 -22.563 8.147 1.00 64.62 199 LYS A N 1
ATOM 1608 C CA . LYS A 1 199 ? -9.435 -22.858 7.947 1.00 64.62 199 LYS A CA 1
ATOM 1609 C C . LYS A 1 199 ? -8.738 -23.291 9.234 1.00 64.62 199 LYS A C 1
ATOM 1611 O O . LYS A 1 199 ? -8.019 -24.283 9.210 1.00 64.62 199 LYS A O 1
ATOM 1616 N N . GLN A 1 200 ? -9.010 -22.619 10.354 1.00 61.50 200 GLN A N 1
ATOM 1617 C CA . GLN A 1 200 ? -8.450 -23.004 11.656 1.00 61.50 200 GLN A CA 1
ATOM 1618 C C . GLN A 1 200 ? -8.853 -24.431 12.048 1.00 61.50 200 GLN A C 1
ATOM 1620 O O . GLN A 1 200 ? -8.021 -25.192 12.533 1.00 61.50 200 GLN A O 1
ATOM 1625 N N . LYS A 1 201 ? -10.102 -24.833 11.765 1.00 56.38 201 LYS A N 1
ATOM 1626 C CA . LYS A 1 201 ? -10.580 -26.205 11.996 1.00 56.38 201 LYS A CA 1
ATOM 1627 C C . LYS A 1 201 ? -9.882 -27.246 11.110 1.00 56.38 201 LYS A C 1
ATOM 1629 O O . LYS A 1 201 ? -9.689 -28.378 11.543 1.00 56.38 201 LYS A O 1
ATOM 1634 N N . GLN A 1 202 ? -9.521 -26.889 9.877 1.00 58.88 202 GLN A N 1
ATOM 1635 C CA . GLN A 1 202 ? -8.790 -27.771 8.955 1.00 58.88 202 GLN A CA 1
ATOM 1636 C C . GLN A 1 202 ? -7.305 -27.909 9.316 1.00 58.88 202 GLN A C 1
ATOM 1638 O O . GLN A 1 202 ? -6.707 -28.950 9.070 1.00 58.88 202 GLN A O 1
ATOM 1643 N N . GLU A 1 203 ? -6.697 -26.871 9.887 1.00 60.00 203 GLU A N 1
ATOM 1644 C CA . GLU A 1 203 ? -5.300 -26.906 10.336 1.00 60.00 203 GLU A CA 1
ATOM 1645 C C . GLU A 1 203 ? -5.151 -27.670 11.659 1.00 60.00 203 GLU A C 1
ATOM 1647 O O . GLU A 1 203 ? -4.236 -28.481 11.786 1.00 60.00 203 GLU A O 1
ATOM 1652 N N . SER A 1 204 ? -6.092 -27.514 12.598 1.00 57.62 204 SER A N 1
ATOM 1653 C CA . SER A 1 204 ? -6.094 -28.273 13.858 1.00 57.62 204 SER A CA 1
ATOM 1654 C C . SER A 1 204 ? -6.423 -29.757 13.682 1.00 57.62 204 SER A C 1
ATOM 1656 O O . SER A 1 204 ? -5.937 -30.584 14.444 1.00 57.62 204 SER A O 1
ATOM 1658 N N . SER A 1 205 ? -7.207 -30.121 12.662 1.00 55.69 205 SER A N 1
ATOM 1659 C CA . SER A 1 205 ? -7.450 -31.532 12.325 1.00 55.69 205 SER A CA 1
ATOM 1660 C C . SER A 1 205 ? -6.237 -32.202 11.679 1.00 55.69 205 SER A C 1
ATOM 1662 O O . SER A 1 205 ? -5.994 -33.367 11.958 1.00 55.69 205 SER A O 1
ATOM 1664 N N . LYS A 1 206 ? -5.430 -31.469 10.901 1.00 55.03 206 LYS A N 1
ATOM 1665 C CA . LYS A 1 206 ? -4.183 -31.996 10.321 1.00 55.03 206 LYS A CA 1
ATOM 1666 C C . LYS A 1 206 ? -3.070 -32.197 11.348 1.00 55.03 206 LYS A C 1
ATOM 1668 O O . LYS A 1 206 ? -2.307 -33.140 11.219 1.00 55.03 206 LYS A O 1
ATOM 1673 N N . GLN A 1 207 ? -2.986 -31.344 12.369 1.00 51.00 207 GLN A N 1
ATOM 1674 C CA . GLN A 1 207 ? -1.996 -31.503 13.443 1.00 51.00 207 GLN A CA 1
ATOM 1675 C C . GLN A 1 207 ? -2.281 -32.712 14.346 1.00 51.00 207 GLN A C 1
ATOM 1677 O O . GLN A 1 207 ? -1.345 -33.302 14.864 1.00 51.00 207 GLN A O 1
ATOM 1682 N N . ASN A 1 208 ? -3.546 -33.118 14.478 1.00 52.03 208 ASN A N 1
ATOM 1683 C CA . ASN A 1 208 ? -3.935 -34.298 15.257 1.00 52.03 208 ASN A CA 1
ATOM 1684 C C . ASN A 1 208 ? -3.801 -35.626 14.484 1.00 52.03 208 ASN A C 1
ATOM 1686 O O . ASN A 1 208 ? -4.040 -36.680 15.061 1.00 52.03 208 ASN A O 1
ATOM 1690 N N . GLU A 1 209 ? -3.487 -35.587 13.185 1.00 49.44 209 GLU A N 1
ATOM 1691 C CA . GLU A 1 209 ? -3.226 -36.781 12.361 1.00 49.44 209 GLU A CA 1
ATOM 1692 C C . GLU A 1 209 ? -1.717 -37.079 12.219 1.00 49.44 209 GLU A C 1
ATOM 1694 O O . GLU A 1 209 ? -1.350 -38.112 11.662 1.00 49.44 209 GLU A O 1
ATOM 1699 N N . GLU A 1 210 ? -0.845 -36.193 12.722 1.00 45.66 210 GLU A N 1
ATOM 1700 C CA . GLU A 1 210 ? 0.623 -36.325 12.691 1.00 45.66 210 GLU A CA 1
ATOM 1701 C C . GLU A 1 210 ? 1.251 -36.657 14.072 1.00 45.66 210 GLU A C 1
ATOM 1703 O O . GLU A 1 210 ? 2.477 -36.751 14.166 1.00 45.66 210 GLU A O 1
ATOM 1708 N N . GLU A 1 211 ? 0.438 -36.885 15.116 1.00 38.94 211 GLU A N 1
ATOM 1709 C CA . GLU A 1 211 ? 0.826 -37.469 16.425 1.00 38.94 211 GLU A CA 1
ATOM 1710 C C . GLU A 1 211 ? 0.298 -38.904 16.581 1.00 38.94 211 GLU A C 1
ATOM 1712 O O . GLU A 1 211 ? 1.054 -39.748 17.121 1.00 38.94 211 GLU A O 1
#